Protein AF-A0A961NLG0-F1 (afdb_monomer_lite)

Structure (mmCIF, N/CA/C/O backbone):
data_AF-A0A961NLG0-F1
#
_entry.id   AF-A0A961NLG0-F1
#
loop_
_atom_site.group_PDB
_atom_site.id
_atom_site.type_symbol
_atom_site.label_atom_id
_atom_site.label_alt_id
_atom_site.label_comp_id
_atom_site.label_asym_id
_atom_site.label_entity_id
_atom_site.label_seq_id
_atom_site.pdbx_PDB_ins_code
_atom_site.Cartn_x
_atom_site.Cartn_y
_atom_site.Cartn_z
_atom_site.occupancy
_atom_site.B_iso_or_equiv
_atom_site.auth_seq_id
_atom_site.auth_comp_id
_atom_site.auth_asym_id
_atom_site.auth_atom_id
_atom_site.pdbx_PDB_model_num
ATOM 1 N N . MET A 1 1 ? 15.853 -30.695 13.644 1.00 29.31 1 MET A N 1
ATOM 2 C CA . MET A 1 1 ? 16.641 -29.455 13.828 1.00 29.31 1 MET A CA 1
ATOM 3 C C . MET A 1 1 ? 16.659 -28.539 12.602 1.00 29.31 1 MET A C 1
ATOM 5 O O . MET A 1 1 ? 16.095 -27.464 12.706 1.00 29.31 1 MET A O 1
ATOM 9 N N . ILE A 1 2 ? 17.162 -28.925 11.418 1.00 34.94 2 ILE A N 1
ATOM 10 C CA . ILE A 1 2 ? 17.117 -28.042 10.215 1.00 34.94 2 ILE A CA 1
ATOM 11 C C . ILE A 1 2 ? 15.667 -27.676 9.793 1.00 34.94 2 ILE A C 1
ATOM 13 O O . ILE A 1 2 ? 15.407 -26.589 9.284 1.00 34.94 2 ILE A O 1
ATOM 17 N N . ARG A 1 3 ? 14.692 -28.545 10.101 1.00 47.19 3 ARG A N 1
ATOM 18 C CA . ARG A 1 3 ? 13.253 -28.375 9.800 1.00 47.19 3 ARG A CA 1
ATOM 19 C C . ARG A 1 3 ? 12.495 -27.359 10.676 1.00 47.19 3 ARG A C 1
ATOM 21 O O . ARG A 1 3 ? 11.408 -26.938 10.292 1.00 47.19 3 ARG A O 1
ATOM 28 N N . GLU A 1 4 ? 13.043 -26.950 11.821 1.00 44.66 4 GLU A N 1
ATOM 29 C CA . GLU A 1 4 ? 12.397 -25.974 12.723 1.00 44.66 4 GLU A CA 1
ATOM 30 C C . GLU A 1 4 ? 13.004 -24.572 12.603 1.00 44.66 4 GLU A C 1
ATOM 32 O O . GLU A 1 4 ? 12.275 -23.583 12.683 1.00 44.66 4 GLU A O 1
ATOM 37 N N . TYR A 1 5 ? 14.305 -24.493 12.302 1.00 41.94 5 TYR A N 1
ATOM 38 C CA . TYR A 1 5 ? 15.062 -23.243 12.171 1.00 41.94 5 TYR A CA 1
ATOM 39 C C . TYR A 1 5 ? 15.158 -22.695 10.736 1.00 41.94 5 TYR A C 1
ATOM 41 O O . TYR A 1 5 ? 15.600 -21.567 10.564 1.00 41.94 5 TYR A O 1
ATOM 49 N N . GLY A 1 6 ? 14.724 -23.433 9.704 1.00 44.62 6 GLY A N 1
ATOM 50 C CA . GLY A 1 6 ? 14.691 -22.941 8.311 1.00 44.62 6 GLY A CA 1
ATOM 51 C C . GLY A 1 6 ? 13.512 -22.009 7.981 1.00 44.62 6 GLY A C 1
ATOM 52 O O . GLY A 1 6 ? 13.467 -21.397 6.918 1.00 44.62 6 GLY A O 1
ATOM 53 N N . ARG A 1 7 ? 12.543 -21.884 8.892 1.00 58.56 7 ARG A N 1
ATOM 54 C CA . ARG A 1 7 ? 11.295 -21.128 8.690 1.00 58.56 7 ARG A CA 1
ATOM 55 C C . ARG A 1 7 ? 11.415 -19.596 8.791 1.00 58.56 7 ARG A C 1
ATOM 57 O O . ARG A 1 7 ? 10.645 -18.931 8.110 1.00 58.56 7 ARG A O 1
ATOM 64 N N . PRO A 1 8 ? 12.359 -19.000 9.545 1.00 60.09 8 PRO A N 1
ATOM 65 C CA . PRO A 1 8 ? 12.504 -17.549 9.583 1.00 60.09 8 PRO A CA 1
ATOM 66 C C . PRO A 1 8 ? 13.015 -16.948 8.266 1.00 60.09 8 PRO A C 1
ATOM 68 O O . PRO A 1 8 ? 12.571 -15.878 7.866 1.00 60.09 8 PRO A O 1
ATOM 71 N N . ILE A 1 9 ? 13.913 -17.655 7.568 1.00 68.81 9 ILE A N 1
ATOM 72 C CA . ILE A 1 9 ? 14.444 -17.235 6.258 1.00 68.81 9 ILE A CA 1
ATOM 73 C C . ILE A 1 9 ? 13.329 -17.226 5.212 1.00 68.81 9 ILE A C 1
ATOM 75 O O . ILE A 1 9 ? 13.322 -16.370 4.335 1.00 68.81 9 ILE A O 1
ATOM 79 N N . ALA A 1 10 ? 12.342 -18.117 5.342 1.00 77.69 10 ALA A N 1
ATOM 80 C CA . ALA A 1 10 ? 11.203 -18.136 4.439 1.00 77.69 10 ALA A CA 1
ATOM 81 C C . ALA A 1 10 ? 10.388 -16.828 4.484 1.00 77.69 10 ALA A C 1
ATOM 83 O O . ALA A 1 10 ? 9.810 -16.448 3.470 1.00 77.69 10 ALA A O 1
ATOM 84 N N . TYR A 1 11 ? 10.390 -16.084 5.599 1.00 81.44 11 TYR A N 1
ATOM 85 C CA . TYR A 1 11 ? 9.746 -14.767 5.634 1.00 81.44 11 TYR A CA 1
ATOM 86 C C . TYR A 1 11 ? 10.425 -13.758 4.704 1.00 81.44 11 TYR A C 1
ATOM 88 O O . TYR A 1 11 ? 9.751 -12.858 4.225 1.00 81.44 11 TYR A O 1
ATOM 96 N N . LEU A 1 12 ? 11.709 -13.930 4.363 1.00 88.06 12 LEU A N 1
ATOM 97 C CA . LEU A 1 12 ? 12.393 -13.057 3.402 1.00 88.06 12 LEU A CA 1
ATOM 98 C C . LEU A 1 12 ? 11.814 -13.173 1.985 1.00 88.06 12 LEU A C 1
ATOM 100 O O . LEU A 1 12 ? 11.973 -12.244 1.196 1.00 88.06 12 LEU A O 1
ATOM 104 N N . PHE A 1 13 ? 11.089 -14.254 1.660 1.00 89.19 13 PHE A N 1
ATOM 105 C CA . PHE A 1 13 ? 10.393 -14.363 0.374 1.00 89.19 13 PHE A CA 1
ATOM 106 C C . PHE A 1 13 ? 9.333 -13.276 0.178 1.00 89.19 13 PHE A C 1
ATOM 108 O O . PHE A 1 13 ? 9.014 -12.969 -0.972 1.00 89.19 13 PHE A O 1
ATOM 115 N N . CYS A 1 14 ? 8.842 -12.628 1.245 1.00 90.38 14 CYS A N 1
ATOM 116 C CA . CYS A 1 14 ? 7.953 -11.472 1.102 1.00 90.38 14 CYS A CA 1
ATOM 117 C C . CYS A 1 14 ? 8.615 -10.315 0.335 1.00 90.38 14 CYS A C 1
ATOM 119 O O . CYS A 1 14 ? 7.915 -9.491 -0.251 1.00 90.38 14 CYS A O 1
ATOM 121 N N . TYR A 1 15 ? 9.952 -10.270 0.288 1.00 95.12 15 TYR A N 1
ATOM 122 C CA . TYR A 1 15 ? 10.705 -9.265 -0.457 1.00 95.12 15 TYR A CA 1
ATOM 123 C C . TYR A 1 15 ? 10.967 -9.619 -1.923 1.00 95.12 15 TYR A C 1
ATOM 125 O O . TYR A 1 15 ? 11.530 -8.801 -2.645 1.00 95.12 15 TYR A O 1
ATOM 133 N N . SER A 1 16 ? 10.548 -10.792 -2.401 1.00 95.19 16 SER A N 1
ATOM 134 C CA . SER A 1 16 ? 10.732 -11.177 -3.808 1.00 95.19 16 SER A CA 1
ATOM 135 C C . SER A 1 16 ? 10.050 -10.201 -4.777 1.00 95.19 16 SER A C 1
ATOM 137 O O . SER A 1 16 ? 10.671 -9.752 -5.735 1.00 95.19 16 SER A O 1
ATOM 139 N N . ILE A 1 17 ? 8.806 -9.809 -4.487 1.00 96.62 17 ILE A N 1
ATOM 140 C CA . ILE A 1 17 ? 8.023 -8.849 -5.278 1.00 96.62 17 ILE A CA 1
ATOM 141 C C . ILE A 1 17 ? 8.635 -7.437 -5.284 1.00 96.62 17 ILE A C 1
ATOM 143 O O . ILE A 1 17 ? 8.907 -6.941 -6.378 1.00 96.62 17 ILE A O 1
ATOM 147 N N . PRO A 1 18 ? 8.902 -6.772 -4.137 1.00 97.00 18 PRO A N 1
ATOM 148 C CA . PRO A 1 18 ? 9.528 -5.446 -4.144 1.00 97.00 18 PRO A CA 1
ATOM 149 C C . PRO A 1 18 ? 10.929 -5.464 -4.765 1.00 97.00 18 PRO A C 1
ATOM 151 O O . PRO A 1 18 ? 11.291 -4.513 -5.451 1.00 97.00 18 PRO A O 1
ATOM 154 N N . LEU A 1 19 ? 11.707 -6.537 -4.574 1.00 97.06 19 LEU A N 1
ATOM 155 C CA . LEU A 1 19 ? 13.020 -6.674 -5.204 1.00 97.06 19 LEU A CA 1
ATOM 156 C C . LEU A 1 19 ? 12.895 -6.781 -6.727 1.00 97.06 19 LEU A C 1
ATOM 158 O O . LEU A 1 19 ? 13.600 -6.082 -7.447 1.00 97.06 19 LEU A O 1
ATOM 162 N N . ALA A 1 20 ? 11.978 -7.609 -7.229 1.00 97.38 20 ALA A N 1
ATOM 163 C CA . ALA A 1 20 ? 11.725 -7.726 -8.661 1.00 97.38 20 ALA A CA 1
ATOM 164 C C . ALA A 1 20 ? 11.216 -6.410 -9.266 1.00 97.38 20 ALA A C 1
ATOM 166 O O . ALA A 1 20 ? 11.658 -6.023 -10.345 1.00 97.38 20 ALA A O 1
ATOM 167 N N . ALA A 1 21 ? 10.343 -5.689 -8.556 1.00 97.62 21 ALA A N 1
ATOM 168 C CA . ALA A 1 21 ? 9.881 -4.366 -8.967 1.00 97.62 21 ALA A CA 1
ATOM 169 C C . ALA A 1 21 ? 11.032 -3.345 -9.011 1.00 97.62 21 ALA A C 1
ATOM 171 O O . ALA A 1 21 ? 11.143 -2.589 -9.975 1.00 97.62 21 ALA A O 1
ATOM 172 N N . PHE A 1 22 ? 11.920 -3.356 -8.013 1.00 97.19 22 PHE A N 1
ATOM 173 C CA . PHE A 1 22 ? 13.116 -2.513 -7.989 1.00 97.19 22 PHE A CA 1
ATOM 174 C C . PHE A 1 22 ? 14.058 -2.817 -9.161 1.00 97.19 22 PHE A C 1
ATOM 176 O O . PHE A 1 22 ? 14.503 -1.899 -9.845 1.00 97.19 22 PHE A O 1
ATOM 183 N N . LEU A 1 23 ? 14.334 -4.096 -9.429 1.00 95.50 23 LEU A N 1
ATOM 184 C CA . LEU A 1 23 ? 15.171 -4.505 -10.559 1.00 95.50 23 LEU A CA 1
ATOM 185 C C . LEU A 1 23 ? 14.538 -4.112 -11.898 1.00 95.50 23 LEU A C 1
ATOM 187 O O . LEU A 1 23 ? 15.244 -3.634 -12.779 1.00 95.50 23 LEU A O 1
ATOM 191 N N . GLY A 1 24 ? 13.215 -4.243 -12.032 1.00 95.44 24 GLY A N 1
ATOM 192 C CA . GLY A 1 24 ? 12.480 -3.772 -13.205 1.00 95.44 24 GLY A CA 1
ATOM 193 C C . GLY A 1 24 ? 12.607 -2.262 -13.416 1.00 95.44 24 GLY A C 1
ATOM 194 O O . GLY A 1 24 ? 12.870 -1.825 -14.533 1.00 95.44 24 GLY A O 1
ATOM 195 N N . LEU A 1 25 ? 12.497 -1.469 -12.344 1.00 94.50 25 LEU A N 1
ATOM 196 C CA . LEU A 1 25 ? 12.717 -0.017 -12.373 1.00 94.50 25 LEU A CA 1
ATOM 197 C C . LEU A 1 25 ? 14.150 0.361 -12.758 1.00 94.50 25 LEU A C 1
ATOM 199 O O . LEU A 1 25 ? 14.353 1.329 -13.490 1.00 94.50 25 LEU A O 1
ATOM 203 N N . TRP A 1 26 ? 15.132 -0.374 -12.241 1.00 93.25 26 TRP A N 1
ATOM 204 C CA . TRP A 1 26 ? 16.547 -0.089 -12.460 1.00 93.25 26 TRP A CA 1
ATOM 205 C C . TRP A 1 26 ? 17.017 -0.490 -13.863 1.00 93.25 26 TRP A C 1
ATOM 207 O O . TRP A 1 26 ? 17.761 0.253 -14.496 1.00 93.25 26 TRP A O 1
ATOM 217 N N . GLN A 1 27 ? 16.570 -1.648 -14.355 1.00 93.75 27 GLN A N 1
ATOM 218 C CA . GLN A 1 27 ? 17.043 -2.238 -15.607 1.00 93.75 27 GLN A CA 1
ATOM 219 C C . GLN A 1 27 ? 16.199 -1.852 -16.832 1.00 93.75 27 GLN A C 1
ATOM 221 O O . GLN A 1 27 ? 16.744 -1.780 -17.934 1.00 93.75 27 GLN A O 1
ATOM 226 N N . GLY A 1 28 ? 14.887 -1.647 -16.667 1.00 93.00 28 GLY A N 1
ATOM 227 C CA . GLY A 1 28 ? 13.951 -1.461 -17.780 1.00 93.00 28 GLY A CA 1
ATOM 228 C C . GLY A 1 28 ? 13.772 -2.717 -18.648 1.00 93.00 28 GLY A C 1
ATOM 229 O O . GLY A 1 28 ? 14.060 -3.847 -18.241 1.00 93.00 28 GLY A O 1
ATOM 230 N N . GLY A 1 29 ? 13.272 -2.540 -19.866 1.00 94.00 29 GLY A N 1
ATOM 231 C CA . GLY A 1 29 ? 13.003 -3.613 -20.818 1.00 94.00 29 GLY A CA 1
ATOM 232 C C . GLY A 1 29 ? 11.927 -4.577 -20.323 1.00 94.00 29 GLY A C 1
ATOM 233 O O . GLY A 1 29 ? 10.973 -4.192 -19.659 1.00 94.00 29 GLY A O 1
ATOM 234 N N . ALA A 1 30 ? 12.083 -5.868 -20.616 1.00 95.12 30 ALA A N 1
ATOM 235 C CA . ALA A 1 30 ? 11.147 -6.899 -20.158 1.00 95.12 30 ALA A CA 1
ATOM 236 C C . ALA A 1 30 ? 11.161 -7.113 -18.627 1.00 95.12 30 ALA A C 1
ATOM 238 O O . ALA A 1 30 ? 10.198 -7.648 -18.074 1.00 95.12 30 ALA A O 1
ATOM 239 N N . TRP A 1 31 ? 12.213 -6.671 -17.923 1.00 95.81 31 TRP A N 1
ATOM 240 C CA . TRP A 1 31 ? 12.353 -6.847 -16.470 1.00 95.81 31 TRP A CA 1
ATOM 241 C C . TRP A 1 31 ? 11.285 -6.111 -15.664 1.00 95.81 31 TRP A C 1
ATOM 243 O O . TRP A 1 31 ? 10.979 -6.507 -14.541 1.00 95.81 31 TRP A O 1
ATOM 253 N N . VAL A 1 32 ? 10.651 -5.101 -16.257 1.00 96.81 32 VAL A N 1
ATOM 254 C CA . VAL A 1 32 ? 9.484 -4.403 -15.700 1.00 96.81 32 VAL A CA 1
ATOM 255 C C . VAL A 1 32 ? 8.310 -5.329 -15.376 1.00 96.81 32 VAL A C 1
ATOM 257 O O . VAL A 1 32 ? 7.470 -4.962 -14.562 1.00 96.81 32 VAL A O 1
ATOM 260 N N . TYR A 1 33 ? 8.257 -6.533 -15.956 1.00 98.12 33 TYR A N 1
ATOM 261 C CA . TYR A 1 33 ? 7.234 -7.548 -15.688 1.00 98.12 33 TYR A CA 1
ATOM 262 C C . TYR A 1 33 ? 7.702 -8.669 -14.745 1.00 98.12 33 TYR A C 1
ATOM 264 O O . TYR A 1 33 ? 6.964 -9.628 -14.521 1.00 98.12 33 TYR A O 1
ATOM 272 N N . ALA A 1 34 ? 8.897 -8.577 -14.155 1.00 97.69 34 ALA A N 1
ATOM 273 C CA . ALA A 1 34 ? 9.418 -9.632 -13.285 1.00 97.69 34 ALA A CA 1
ATOM 274 C C . ALA A 1 34 ? 8.502 -9.902 -12.077 1.00 97.69 34 ALA A C 1
ATOM 276 O O . ALA A 1 34 ? 8.216 -11.058 -11.770 1.00 97.69 34 ALA A O 1
ATOM 277 N N . ALA A 1 35 ? 7.984 -8.857 -11.423 1.00 97.50 35 ALA A N 1
ATOM 278 C CA . ALA A 1 35 ? 7.088 -9.015 -10.278 1.00 97.50 35 ALA A CA 1
ATOM 279 C C . ALA A 1 35 ? 5.746 -9.699 -10.631 1.00 97.50 35 ALA A C 1
ATOM 281 O O . ALA A 1 35 ? 5.407 -10.669 -9.950 1.00 97.50 35 ALA A O 1
ATOM 282 N N . PRO A 1 36 ? 4.988 -9.293 -11.675 1.00 97.56 36 PRO A N 1
ATOM 283 C CA . PRO A 1 36 ? 3.773 -10.010 -12.064 1.00 97.56 36 PRO A CA 1
ATOM 284 C C . PRO A 1 36 ? 4.049 -11.435 -12.556 1.00 97.56 36 PRO A C 1
ATOM 286 O O . PRO A 1 36 ? 3.258 -12.326 -12.257 1.00 97.56 36 PRO A O 1
ATOM 289 N N . ILE A 1 37 ? 5.175 -11.693 -13.233 1.00 97.81 37 ILE A N 1
ATOM 290 C CA . ILE A 1 37 ? 5.571 -13.062 -13.609 1.00 97.81 37 ILE A CA 1
ATOM 291 C C . ILE A 1 37 ? 5.804 -13.917 -12.357 1.00 97.81 37 ILE A C 1
ATOM 293 O O . ILE A 1 37 ? 5.302 -15.037 -12.275 1.00 97.81 37 ILE A O 1
ATOM 297 N N . ILE A 1 38 ? 6.505 -13.395 -11.347 1.00 96.06 38 ILE A N 1
ATOM 298 C CA . ILE A 1 38 ? 6.674 -14.101 -10.071 1.00 96.06 38 ILE A CA 1
ATOM 299 C C . ILE A 1 38 ? 5.308 -14.373 -9.427 1.00 96.06 38 ILE A C 1
ATOM 301 O O . ILE A 1 38 ? 5.020 -15.515 -9.072 1.00 96.06 38 ILE A O 1
ATOM 305 N N . ALA A 1 39 ? 4.466 -13.345 -9.309 1.00 95.62 39 ALA A N 1
ATOM 306 C CA . ALA A 1 39 ? 3.199 -13.413 -8.585 1.00 95.62 39 ALA A CA 1
ATOM 307 C C . ALA A 1 39 ? 2.159 -14.335 -9.237 1.00 95.62 39 ALA A C 1
ATOM 309 O O . ALA A 1 39 ? 1.465 -15.058 -8.528 1.00 95.62 39 ALA A O 1
ATOM 310 N N . PHE A 1 40 ? 2.036 -14.303 -10.566 1.00 96.19 40 PHE A N 1
ATOM 311 C CA . PHE A 1 40 ? 0.943 -14.964 -11.285 1.00 96.19 40 PHE A CA 1
ATOM 312 C C . PHE A 1 40 ? 1.373 -16.165 -12.127 1.00 96.19 40 PHE A C 1
ATOM 314 O O . PHE A 1 40 ? 0.509 -16.914 -12.576 1.00 96.19 40 PHE A O 1
ATOM 321 N N . VAL A 1 41 ? 2.675 -16.377 -12.339 1.00 96.25 41 VAL A N 1
ATOM 322 C CA . VAL A 1 41 ? 3.183 -17.530 -13.101 1.00 96.25 41 VAL A CA 1
ATOM 323 C C . VAL A 1 41 ? 4.026 -18.432 -12.213 1.00 96.25 41 VAL A C 1
ATOM 325 O O . VAL A 1 41 ? 3.700 -19.605 -12.058 1.00 96.25 41 VAL A O 1
ATOM 328 N N . LEU A 1 42 ? 5.090 -17.905 -11.599 1.00 95.00 42 LEU A N 1
ATOM 329 C CA . LEU A 1 42 ? 6.033 -18.747 -10.859 1.00 95.00 42 LEU A CA 1
ATOM 330 C C . LEU A 1 42 ? 5.439 -19.279 -9.555 1.00 95.00 42 LEU A C 1
ATOM 332 O O . LEU A 1 42 ? 5.528 -20.479 -9.317 1.00 95.00 42 LEU A O 1
ATOM 336 N N . ILE A 1 43 ? 4.822 -18.426 -8.729 1.00 92.12 43 ILE A N 1
ATOM 337 C CA . ILE A 1 43 ? 4.216 -18.866 -7.463 1.00 92.12 43 ILE A CA 1
ATOM 338 C C . ILE A 1 43 ? 3.086 -19.881 -7.720 1.00 92.12 43 ILE A C 1
ATOM 340 O O . ILE A 1 43 ? 3.202 -20.994 -7.205 1.00 92.12 43 ILE A O 1
ATOM 344 N N . PRO A 1 44 ? 2.064 -19.593 -8.557 1.00 93.38 44 PRO A N 1
ATOM 345 C CA . PRO A 1 44 ? 1.014 -20.570 -8.852 1.00 93.38 44 PRO A CA 1
ATOM 346 C C . PRO A 1 44 ? 1.544 -21.829 -9.541 1.00 93.38 44 PRO A C 1
ATOM 348 O O . PRO A 1 44 ? 1.069 -22.928 -9.269 1.00 93.38 44 PRO A O 1
ATOM 351 N N . GLY A 1 45 ? 2.551 -21.692 -10.410 1.00 94.75 45 GLY A N 1
ATOM 352 C CA . GLY A 1 45 ? 3.203 -22.825 -11.060 1.00 94.75 45 GLY A CA 1
ATOM 353 C C . GLY A 1 45 ? 3.870 -23.754 -10.050 1.00 94.75 45 GLY A C 1
ATOM 354 O O . GLY A 1 45 ? 3.651 -24.958 -10.094 1.00 94.75 45 GLY A O 1
ATOM 355 N N . VAL A 1 46 ? 4.632 -23.211 -9.097 1.00 91.00 46 VAL A N 1
ATOM 356 C CA . VAL A 1 46 ? 5.224 -24.007 -8.012 1.00 91.00 46 VAL A CA 1
ATOM 357 C C . VAL A 1 46 ? 4.135 -24.628 -7.143 1.00 91.00 46 VAL A C 1
ATOM 359 O O . VAL A 1 46 ? 4.227 -25.810 -6.831 1.00 91.00 46 VAL A O 1
ATOM 362 N N . GLU A 1 47 ? 3.102 -23.871 -6.776 1.00 89.62 47 GLU A N 1
ATOM 363 C CA . GLU A 1 47 ? 2.012 -24.347 -5.917 1.00 89.62 47 GLU A CA 1
ATOM 364 C C . GLU A 1 47 ? 1.238 -25.520 -6.536 1.00 89.62 47 GLU A C 1
ATOM 366 O O . GLU A 1 47 ? 0.893 -26.460 -5.825 1.00 89.62 47 GLU A O 1
ATOM 371 N N . LEU A 1 48 ? 1.032 -25.518 -7.856 1.00 91.56 48 LEU A N 1
ATOM 372 C CA . LEU A 1 48 ? 0.317 -26.587 -8.559 1.00 91.56 48 LEU A CA 1
ATOM 373 C C . LEU A 1 48 ? 1.051 -27.938 -8.514 1.00 91.56 48 LEU A C 1
ATOM 375 O O . LEU A 1 48 ? 0.410 -28.988 -8.537 1.00 91.56 48 LEU A O 1
ATOM 379 N N . PHE A 1 49 ? 2.386 -27.918 -8.463 1.00 90.81 49 PHE A N 1
ATOM 380 C CA . PHE A 1 49 ? 3.218 -29.127 -8.498 1.00 90.81 49 PHE A CA 1
ATOM 381 C C . PHE A 1 49 ? 3.868 -29.466 -7.151 1.00 90.81 49 PHE A C 1
ATOM 383 O O . PHE A 1 49 ? 4.356 -30.583 -6.968 1.00 90.81 49 PHE A O 1
ATOM 390 N N . ALA A 1 50 ? 3.900 -28.529 -6.204 1.00 86.50 50 ALA A N 1
ATOM 391 C CA . ALA A 1 50 ? 4.444 -28.762 -4.878 1.00 86.50 50 ALA A CA 1
ATOM 392 C C . ALA A 1 50 ? 3.461 -29.581 -4.023 1.00 86.50 50 ALA A C 1
ATOM 394 O O . ALA A 1 50 ? 2.257 -29.324 -4.033 1.00 86.50 50 ALA A O 1
ATOM 395 N N . PRO A 1 51 ? 3.949 -30.542 -3.220 1.00 82.12 51 PRO A N 1
ATOM 396 C CA . PRO A 1 51 ? 3.095 -31.220 -2.259 1.00 82.12 51 PRO A CA 1
ATOM 397 C C . PRO A 1 51 ? 2.608 -30.212 -1.209 1.00 82.12 51 PRO A C 1
ATOM 399 O O . PRO A 1 51 ? 3.410 -29.592 -0.506 1.00 82.12 51 PRO A O 1
ATOM 402 N N . GLY A 1 52 ? 1.288 -30.051 -1.099 1.00 73.31 52 GLY A N 1
ATOM 403 C CA . GLY A 1 52 ? 0.672 -29.224 -0.065 1.00 73.31 52 GLY A CA 1
ATOM 404 C C . GLY A 1 52 ? 0.964 -29.762 1.339 1.00 73.31 52 GLY A C 1
ATOM 405 O O . GLY A 1 52 ? 1.009 -30.972 1.568 1.00 73.31 52 GLY A O 1
ATOM 406 N N . TRP A 1 53 ? 1.148 -28.862 2.305 1.00 71.19 53 TRP A N 1
ATOM 407 C CA . TRP A 1 53 ? 1.337 -29.239 3.706 1.00 71.19 53 TRP A CA 1
ATOM 408 C C . TRP A 1 53 ? -0.022 -29.385 4.392 1.00 71.19 53 TRP A C 1
ATOM 410 O O . TRP A 1 53 ? -0.774 -28.421 4.485 1.00 71.19 53 TRP A O 1
ATOM 420 N N . THR A 1 54 ? -0.324 -30.570 4.917 1.00 73.94 54 THR A N 1
ATOM 421 C CA . THR A 1 54 ? -1.581 -30.843 5.644 1.00 73.94 54 THR A CA 1
ATOM 422 C C . THR A 1 54 ? -1.438 -30.748 7.165 1.00 73.94 54 THR A C 1
ATOM 424 O O . THR A 1 54 ? -2.422 -30.862 7.892 1.00 73.94 54 THR A O 1
ATOM 427 N N . ILE A 1 55 ? -0.215 -30.543 7.663 1.00 75.69 55 ILE A N 1
ATOM 428 C CA . ILE A 1 55 ? 0.092 -30.504 9.095 1.00 75.69 55 ILE A CA 1
ATOM 429 C C . ILE A 1 55 ? 0.143 -29.049 9.561 1.00 75.69 55 ILE A C 1
ATOM 431 O O . ILE A 1 55 ? 1.050 -28.299 9.187 1.00 75.69 55 ILE A O 1
ATOM 435 N N . ASN A 1 56 ? -0.802 -28.671 10.422 1.00 72.31 56 ASN A N 1
ATOM 436 C CA . ASN A 1 56 ? -0.789 -27.376 11.095 1.00 72.31 56 ASN A CA 1
ATOM 437 C C . ASN A 1 56 ? 0.401 -27.277 12.057 1.00 72.31 56 ASN A C 1
ATOM 439 O O . ASN A 1 56 ? 0.812 -28.263 12.672 1.00 72.31 56 ASN A O 1
ATOM 443 N N . ALA A 1 57 ? 0.969 -26.078 12.185 1.00 69.94 57 ALA A N 1
ATOM 444 C CA . ALA A 1 57 ? 1.985 -25.836 13.198 1.00 69.94 57 ALA A CA 1
ATOM 445 C C . ALA A 1 57 ? 1.375 -25.984 14.600 1.00 69.94 57 ALA A C 1
ATOM 447 O O . ALA A 1 57 ? 0.216 -25.637 14.818 1.00 69.94 57 ALA A O 1
ATOM 448 N N . ASP A 1 58 ? 2.172 -26.474 15.548 1.00 77.88 58 ASP A N 1
ATOM 449 C CA . ASP A 1 58 ? 1.796 -26.445 16.958 1.00 77.88 58 ASP A CA 1
ATOM 450 C C . ASP A 1 58 ? 1.537 -24.979 17.384 1.00 77.88 58 ASP A C 1
ATOM 452 O O . ASP A 1 58 ? 2.416 -24.130 17.161 1.00 77.88 58 ASP A O 1
ATOM 456 N N . PRO A 1 59 ? 0.375 -24.660 17.989 1.00 76.25 59 PRO A N 1
ATOM 457 C CA . PRO A 1 59 ? 0.037 -23.302 18.418 1.00 76.25 59 PRO A CA 1
ATOM 458 C C . PRO A 1 59 ? 1.083 -22.658 19.339 1.00 76.25 59 PRO A C 1
ATOM 460 O O . PRO A 1 59 ? 1.285 -21.442 19.298 1.00 76.25 59 PRO A O 1
ATOM 463 N N . VAL A 1 60 ? 1.783 -23.454 20.153 1.00 75.19 60 VAL A N 1
ATOM 464 C CA . VAL A 1 60 ? 2.853 -22.989 21.045 1.00 75.19 60 VAL A CA 1
ATOM 465 C C . VAL A 1 60 ? 4.053 -22.512 20.230 1.00 75.19 60 VAL A C 1
ATOM 467 O O . VAL A 1 60 ? 4.576 -21.423 20.474 1.00 75.19 60 VAL A O 1
ATOM 470 N N . ILE A 1 61 ? 4.455 -23.286 19.221 1.00 73.25 61 ILE A N 1
ATOM 471 C CA . ILE A 1 61 ? 5.557 -22.932 18.316 1.00 73.25 61 ILE A CA 1
ATOM 472 C C . ILE A 1 61 ? 5.183 -21.699 17.483 1.00 73.25 61 ILE A C 1
ATOM 474 O O . ILE A 1 61 ? 6.016 -20.818 17.262 1.00 73.25 61 ILE A O 1
ATOM 478 N N . GLU A 1 62 ? 3.935 -21.608 17.023 1.00 70.38 62 GLU A N 1
ATOM 479 C CA . GLU A 1 62 ? 3.449 -20.449 16.274 1.00 70.38 62 GLU A CA 1
ATOM 480 C C . GLU A 1 62 ? 3.494 -19.168 17.117 1.00 70.38 62 GLU A C 1
ATOM 482 O O . GLU A 1 62 ? 3.994 -18.138 16.657 1.00 70.38 62 GLU A O 1
ATOM 487 N N . ASN A 1 63 ? 3.052 -19.238 18.373 1.00 71.44 63 ASN A N 1
ATOM 488 C CA . ASN A 1 63 ? 3.089 -18.092 19.273 1.00 71.44 63 ASN A CA 1
ATOM 489 C C . ASN A 1 63 ? 4.530 -17.659 19.596 1.00 71.44 63 ASN A C 1
ATOM 491 O O . ASN A 1 63 ? 4.836 -16.468 19.602 1.00 71.44 63 ASN A O 1
ATOM 495 N N . GLN A 1 64 ? 5.452 -18.608 19.782 1.00 70.94 64 GLN A N 1
ATOM 496 C CA . GLN A 1 64 ? 6.872 -18.298 19.983 1.00 70.94 64 GLN A CA 1
ATOM 497 C C . GLN A 1 64 ? 7.489 -17.572 18.777 1.00 70.94 64 GLN A C 1
ATOM 499 O O . GLN A 1 64 ? 8.280 -16.645 18.961 1.00 70.94 64 GLN A O 1
ATOM 504 N N . ARG A 1 65 ? 7.099 -17.925 17.543 1.00 70.06 65 ARG A N 1
ATOM 505 C CA . ARG A 1 65 ? 7.593 -17.255 16.324 1.00 70.06 65 ARG A CA 1
ATOM 506 C C . ARG A 1 65 ? 7.179 -15.793 16.228 1.00 70.06 65 ARG A C 1
ATOM 508 O O . ARG A 1 65 ? 7.997 -14.976 15.811 1.00 70.06 65 ARG A O 1
ATOM 515 N N . LYS A 1 66 ? 5.961 -15.451 16.663 1.00 65.31 66 LYS A N 1
ATOM 516 C CA . LYS A 1 66 ? 5.465 -14.060 16.688 1.00 65.31 66 LYS A CA 1
ATOM 517 C C . LYS A 1 66 ? 6.312 -13.145 17.577 1.00 65.31 66 LYS A C 1
ATOM 519 O O . LYS A 1 66 ? 6.312 -11.936 17.383 1.00 65.31 66 LYS A O 1
ATOM 524 N N . HIS A 1 67 ? 7.060 -13.714 18.523 1.00 68.88 67 HIS A N 1
ATOM 525 C CA . HIS A 1 67 ? 7.945 -12.985 19.433 1.00 68.88 67 HIS A CA 1
ATOM 526 C C . HIS A 1 67 ? 9.428 -13.028 19.029 1.00 68.88 67 HIS A C 1
ATOM 528 O O . HIS A 1 67 ? 10.288 -12.535 19.763 1.00 68.88 67 HIS A O 1
ATOM 534 N N . MET A 1 68 ? 9.763 -13.604 17.870 1.00 78.88 68 MET A N 1
ATOM 535 C CA . MET A 1 68 ? 11.143 -13.635 17.391 1.00 78.88 68 MET A CA 1
ATOM 536 C C . MET A 1 68 ? 11.574 -12.264 16.864 1.00 78.88 68 MET A C 1
ATOM 538 O O . MET A 1 68 ? 10.937 -11.687 15.987 1.00 78.88 68 MET A O 1
ATOM 542 N N . ARG A 1 69 ? 12.745 -11.790 17.306 1.00 83.81 69 ARG A N 1
ATOM 543 C CA . ARG A 1 69 ? 13.331 -10.516 16.843 1.00 83.81 69 ARG A CA 1
ATOM 544 C C . ARG A 1 69 ? 13.515 -10.443 15.326 1.00 83.81 69 ARG A C 1
ATOM 546 O O . ARG A 1 69 ? 13.402 -9.369 14.754 1.00 83.81 69 ARG A O 1
ATOM 553 N N . LEU A 1 70 ? 13.802 -11.575 14.683 1.00 84.06 70 LEU A N 1
ATOM 554 C CA . LEU A 1 70 ? 13.954 -11.642 13.230 1.00 84.06 70 LEU A CA 1
ATOM 555 C C . LEU A 1 70 ? 12.628 -11.374 12.501 1.00 84.06 70 LEU A C 1
ATOM 557 O O . LEU A 1 70 ? 12.634 -10.701 11.479 1.00 84.06 70 LEU A O 1
ATOM 561 N N . TYR A 1 71 ? 11.500 -11.847 13.038 1.00 85.00 71 TYR A N 1
ATOM 562 C CA . TYR A 1 71 ? 10.181 -11.564 12.470 1.00 85.00 71 TYR A CA 1
ATOM 563 C C . TYR A 1 71 ? 9.866 -10.066 12.547 1.00 85.00 71 TYR A C 1
ATOM 565 O O . TYR A 1 71 ? 9.531 -9.451 11.537 1.00 85.00 71 TYR A O 1
ATOM 573 N N . ASP A 1 72 ? 10.084 -9.459 13.717 1.00 89.94 72 ASP A N 1
ATOM 574 C CA . ASP A 1 72 ? 9.944 -8.011 13.898 1.00 89.94 72 ASP A CA 1
ATOM 575 C C . ASP A 1 72 ? 10.861 -7.225 12.958 1.00 89.94 72 ASP A C 1
ATOM 577 O O . ASP A 1 72 ? 10.424 -6.251 12.354 1.00 89.94 72 ASP A O 1
ATOM 581 N N . LEU A 1 73 ? 12.111 -7.665 12.783 1.00 91.69 73 LEU A N 1
ATOM 582 C CA . LEU A 1 73 ? 13.051 -7.030 11.863 1.00 91.69 73 LEU A CA 1
ATOM 583 C C . LEU A 1 73 ? 12.531 -7.043 10.420 1.00 91.69 73 LEU A C 1
ATOM 585 O O . LEU A 1 73 ? 12.565 -6.007 9.764 1.00 91.69 73 LEU A O 1
ATOM 589 N N . VAL A 1 74 ? 12.015 -8.177 9.937 1.00 91.75 74 VAL A N 1
ATOM 590 C CA . VAL A 1 74 ? 11.446 -8.295 8.581 1.00 91.75 74 VAL A CA 1
ATOM 591 C C . VAL A 1 74 ? 10.222 -7.381 8.419 1.00 91.75 74 VAL A C 1
ATOM 593 O O . VAL A 1 74 ? 10.103 -6.599 7.471 1.00 91.75 74 VAL A O 1
ATOM 596 N N . VAL A 1 75 ? 9.313 -7.400 9.387 1.00 93.19 75 VAL A N 1
ATOM 597 C CA . VAL A 1 75 ? 8.129 -6.532 9.375 1.00 93.19 75 VAL A CA 1
ATOM 598 C C . VAL A 1 75 ? 8.540 -5.052 9.378 1.00 93.19 75 VAL A C 1
ATOM 600 O O . VAL A 1 75 ? 8.021 -4.264 8.589 1.00 93.19 75 VAL A O 1
ATOM 603 N N . TYR A 1 76 ? 9.517 -4.662 10.199 1.00 95.81 76 TYR A N 1
ATOM 604 C CA . TYR A 1 76 ? 9.960 -3.273 10.291 1.00 95.81 76 TYR A CA 1
ATOM 605 C C . TYR A 1 76 ? 10.725 -2.799 9.060 1.00 95.81 76 TYR A C 1
ATOM 607 O O . TYR A 1 76 ? 10.467 -1.690 8.597 1.00 95.81 76 TYR A O 1
ATOM 615 N N . LEU A 1 77 ? 11.613 -3.626 8.497 1.00 96.50 77 LEU A N 1
ATOM 616 C CA . LEU A 1 77 ? 12.356 -3.306 7.273 1.00 96.50 77 LEU A CA 1
ATOM 617 C C . LEU A 1 77 ? 11.441 -3.159 6.053 1.00 96.50 77 LEU A C 1
ATOM 619 O O . LEU A 1 77 ? 11.781 -2.432 5.123 1.00 96.50 77 LEU A O 1
ATOM 623 N N . SER A 1 78 ? 10.255 -3.769 6.072 1.00 96.50 78 SER A N 1
ATOM 624 C CA . SER A 1 78 ? 9.274 -3.609 4.994 1.00 96.50 78 SER A CA 1
ATOM 625 C C . SER A 1 78 ? 8.844 -2.151 4.800 1.00 96.50 78 SER A C 1
ATOM 627 O O . SER A 1 78 ? 8.546 -1.753 3.679 1.00 96.50 78 SER A O 1
ATOM 629 N N . VAL A 1 79 ? 8.851 -1.337 5.865 1.00 97.94 79 VAL A N 1
ATOM 630 C CA . VAL A 1 79 ? 8.481 0.086 5.797 1.00 97.94 79 VAL A CA 1
ATOM 631 C C . VAL A 1 79 ? 9.465 0.893 4.949 1.00 97.94 79 VAL A C 1
ATOM 633 O O . VAL A 1 79 ? 9.031 1.424 3.927 1.00 97.94 79 VAL A O 1
ATOM 636 N N . PRO A 1 80 ? 10.766 1.001 5.297 1.00 98.00 80 PRO A N 1
ATOM 637 C CA . PRO A 1 80 ? 11.708 1.727 4.457 1.00 98.00 80 PRO A CA 1
ATOM 638 C C . PRO A 1 80 ? 11.823 1.105 3.063 1.00 98.00 80 PRO A C 1
ATOM 640 O O . PRO A 1 80 ? 11.853 1.856 2.100 1.00 98.00 80 PRO A O 1
ATOM 643 N N . ILE A 1 81 ? 11.791 -0.228 2.919 1.00 98.06 81 ILE A N 1
ATOM 644 C CA . ILE A 1 81 ? 11.844 -0.883 1.598 1.00 98.06 81 ILE A CA 1
ATOM 645 C C . ILE A 1 81 ? 10.695 -0.409 0.699 1.00 98.06 81 ILE A C 1
ATOM 647 O O . ILE A 1 81 ? 10.936 0.045 -0.419 1.00 98.06 81 ILE A O 1
ATOM 651 N N . GLN A 1 82 ? 9.452 -0.468 1.186 1.00 98.25 82 GLN A N 1
ATOM 652 C CA . GLN A 1 82 ? 8.286 -0.066 0.400 1.00 98.25 82 GLN A CA 1
ATOM 653 C C . GLN A 1 82 ? 8.294 1.436 0.098 1.00 98.25 82 GLN A C 1
ATOM 655 O O . GLN A 1 82 ? 8.021 1.838 -1.032 1.00 98.25 82 GLN A O 1
ATOM 660 N N . MET A 1 83 ? 8.620 2.273 1.088 1.00 97.75 83 MET A N 1
ATOM 661 C CA . MET A 1 83 ? 8.642 3.726 0.901 1.00 97.75 83 MET A CA 1
ATOM 662 C C . MET A 1 83 ? 9.746 4.155 -0.070 1.00 97.75 83 MET A C 1
ATOM 664 O O . MET A 1 83 ? 9.503 5.008 -0.921 1.00 97.75 83 MET A O 1
ATOM 668 N N . THR A 1 84 ? 10.928 3.538 0.004 1.00 97.75 84 THR A N 1
ATOM 669 C CA . THR A 1 84 ? 12.019 3.771 -0.948 1.00 97.75 84 THR A CA 1
ATOM 670 C C . THR A 1 84 ? 11.640 3.307 -2.350 1.00 97.75 84 THR A C 1
ATOM 672 O O . THR A 1 84 ? 11.894 4.044 -3.297 1.00 97.75 84 THR A O 1
ATOM 675 N N . LEU A 1 85 ? 10.995 2.145 -2.504 1.00 98.06 85 LEU A N 1
ATOM 676 C CA . LEU A 1 85 ? 10.546 1.659 -3.812 1.00 98.06 85 LEU A CA 1
ATOM 677 C C . LEU A 1 85 ? 9.565 2.636 -4.475 1.00 98.06 85 LEU A C 1
ATOM 679 O O . LEU A 1 85 ? 9.735 2.980 -5.642 1.00 98.06 85 LEU A O 1
ATOM 683 N N . VAL A 1 86 ? 8.568 3.120 -3.729 1.00 96.81 86 VAL A N 1
ATOM 684 C CA . VAL A 1 86 ? 7.579 4.084 -4.242 1.00 96.81 86 VAL A CA 1
ATOM 685 C C . VAL A 1 86 ? 8.226 5.432 -4.555 1.00 96.81 86 VAL A C 1
ATOM 687 O O . VAL A 1 86 ? 7.961 6.006 -5.609 1.00 96.81 86 VAL A O 1
ATOM 690 N N . ALA A 1 87 ? 9.107 5.929 -3.684 1.00 95.19 87 ALA A N 1
ATOM 691 C CA . ALA A 1 87 ? 9.837 7.169 -3.935 1.00 95.19 87 ALA A CA 1
ATOM 692 C C . ALA A 1 87 ? 10.739 7.059 -5.175 1.00 95.19 87 ALA A C 1
ATOM 694 O O . ALA A 1 87 ? 10.769 7.978 -5.990 1.00 95.19 87 ALA A O 1
ATOM 695 N N . TYR A 1 88 ? 11.430 5.928 -5.348 1.00 95.31 88 TYR A N 1
ATOM 696 C CA . TYR A 1 88 ? 12.268 5.667 -6.516 1.00 95.31 88 TYR A CA 1
ATOM 697 C C . TYR A 1 88 ? 11.440 5.572 -7.799 1.00 95.31 88 TYR A C 1
ATOM 699 O O . TYR A 1 88 ? 11.812 6.169 -8.803 1.00 95.31 88 TYR A O 1
ATOM 707 N N . PHE A 1 89 ? 10.281 4.911 -7.756 1.00 94.75 89 PHE A N 1
ATOM 708 C CA . PHE A 1 89 ? 9.336 4.884 -8.872 1.00 94.75 89 PHE A CA 1
ATOM 709 C C . PHE A 1 89 ? 8.901 6.292 -9.296 1.00 94.75 89 PHE A C 1
ATOM 711 O O . PHE A 1 89 ? 9.019 6.642 -10.467 1.00 94.75 89 PHE A O 1
ATOM 718 N N . ILE A 1 90 ? 8.458 7.123 -8.347 1.00 92.75 90 ILE A N 1
ATOM 719 C CA . ILE A 1 90 ? 8.040 8.507 -8.624 1.00 92.75 90 ILE A CA 1
ATOM 720 C C . ILE A 1 90 ? 9.208 9.327 -9.184 1.00 92.75 90 ILE A C 1
ATOM 722 O O . ILE A 1 90 ? 9.031 10.093 -10.128 1.00 92.75 90 ILE A O 1
ATOM 726 N N . TYR A 1 91 ? 10.407 9.158 -8.622 1.00 91.56 91 TYR A N 1
ATOM 727 C CA . TYR A 1 91 ? 11.611 9.832 -9.100 1.00 91.56 91 TYR A CA 1
ATOM 728 C C . TYR A 1 91 ? 11.943 9.459 -10.551 1.00 91.56 91 TYR A C 1
ATOM 730 O O . TYR A 1 91 ? 12.197 10.350 -11.355 1.00 91.56 91 TYR A O 1
ATOM 738 N N . GLN A 1 92 ? 11.891 8.170 -10.896 1.00 90.25 92 GLN A N 1
ATOM 739 C CA . GLN A 1 92 ? 12.139 7.682 -12.256 1.00 90.25 92 GLN A CA 1
ATOM 740 C C . GLN A 1 92 ? 11.106 8.247 -13.245 1.00 90.25 92 GLN A C 1
ATOM 742 O O . GLN A 1 92 ? 11.470 8.778 -14.288 1.00 90.25 92 GLN A O 1
ATOM 747 N N . LEU A 1 93 ? 9.818 8.275 -12.880 1.00 88.38 93 LEU A N 1
ATOM 748 C CA . LEU A 1 93 ? 8.770 8.862 -13.730 1.00 88.38 93 LEU A CA 1
ATOM 749 C C . LEU A 1 93 ? 8.958 10.357 -14.037 1.00 88.38 93 LEU A C 1
ATOM 751 O O . LEU A 1 93 ? 8.396 10.849 -15.014 1.00 88.38 93 LEU A O 1
ATOM 755 N N . ARG A 1 94 ? 9.732 11.084 -13.226 1.00 86.62 94 ARG A N 1
ATOM 756 C CA . ARG A 1 94 ? 10.068 12.492 -13.475 1.00 86.62 94 ARG A CA 1
ATOM 757 C C . ARG A 1 94 ? 11.146 12.658 -14.555 1.00 86.62 94 ARG A C 1
ATOM 759 O O . ARG A 1 94 ? 11.272 13.741 -15.126 1.00 86.62 94 ARG A O 1
ATOM 766 N N . LEU A 1 95 ? 11.966 11.640 -14.808 1.00 85.12 95 LEU A N 1
ATOM 767 C CA . LEU A 1 95 ? 13.089 11.754 -15.733 1.00 85.12 95 LEU A CA 1
ATOM 768 C C . LEU A 1 95 ? 12.599 11.736 -17.194 1.00 85.12 95 LEU A C 1
ATOM 770 O O . LEU A 1 95 ? 11.783 10.886 -17.560 1.00 85.12 95 LEU A O 1
ATOM 774 N N . PRO A 1 96 ? 13.082 12.649 -18.060 1.00 75.44 96 PRO A N 1
ATOM 775 C CA . PRO A 1 96 ? 12.649 12.700 -19.453 1.00 75.44 96 PRO A CA 1
ATOM 776 C C . PRO A 1 96 ? 12.932 11.394 -20.211 1.00 75.44 96 PRO A C 1
ATOM 778 O O . PRO A 1 96 ? 14.030 10.851 -20.122 1.00 75.44 96 PRO A O 1
ATOM 781 N N . ALA A 1 97 ? 11.958 10.948 -21.014 1.00 68.00 97 ALA A N 1
ATOM 782 C CA . ALA A 1 97 ? 12.090 9.878 -22.014 1.00 68.00 97 ALA A CA 1
ATOM 783 C C . ALA A 1 97 ? 12.613 8.513 -21.503 1.00 68.00 97 ALA A C 1
ATOM 785 O O . ALA A 1 97 ? 13.243 7.778 -22.260 1.00 68.00 97 ALA A O 1
ATOM 786 N N . GLN A 1 98 ? 12.345 8.149 -20.243 1.00 75.44 98 GLN A N 1
ATOM 787 C CA . GLN A 1 98 ? 12.925 6.939 -19.649 1.00 75.44 98 GLN A CA 1
ATOM 788 C C . GLN A 1 98 ? 12.238 5.623 -20.049 1.00 75.44 98 GLN A C 1
ATOM 790 O O . GLN A 1 98 ? 12.918 4.604 -20.138 1.00 75.44 98 GLN A O 1
ATOM 795 N N . TYR A 1 99 ? 10.921 5.624 -20.278 1.00 88.44 99 TYR A N 1
ATOM 796 C CA . TYR A 1 99 ? 10.156 4.385 -20.447 1.00 88.44 99 TYR A CA 1
ATOM 797 C C . TYR A 1 99 ? 9.238 4.413 -21.664 1.00 88.44 99 TYR A C 1
ATOM 799 O O . TYR A 1 99 ? 8.464 5.352 -21.865 1.00 88.44 99 TYR A O 1
ATOM 807 N N . ALA A 1 100 ? 9.265 3.330 -22.436 1.00 93.19 100 ALA A N 1
ATOM 808 C CA . ALA A 1 100 ? 8.235 3.035 -23.418 1.00 93.19 100 ALA A CA 1
ATOM 809 C C . ALA A 1 100 ? 6.894 2.731 -22.726 1.00 93.19 100 ALA A C 1
ATOM 811 O O . ALA A 1 100 ? 6.837 2.346 -21.557 1.00 93.19 100 ALA A O 1
ATOM 812 N N . THR A 1 101 ? 5.782 2.835 -23.458 1.00 93.69 101 THR A N 1
ATOM 813 C CA . THR A 1 101 ? 4.440 2.596 -22.898 1.00 93.69 101 THR A CA 1
ATOM 814 C C . THR A 1 101 ? 4.299 1.212 -22.256 1.00 93.69 101 THR A C 1
ATOM 816 O O . THR A 1 101 ? 3.690 1.095 -21.196 1.00 93.69 101 THR A O 1
ATOM 819 N N . TYR A 1 102 ? 4.884 0.166 -22.851 1.00 95.81 102 TYR A N 1
ATOM 820 C CA . TYR A 1 102 ? 4.847 -1.177 -22.262 1.00 95.81 102 TYR A CA 1
ATOM 821 C C . TYR A 1 102 ? 5.632 -1.239 -20.940 1.00 95.81 102 TYR A C 1
ATOM 823 O O . TYR A 1 102 ? 5.188 -1.869 -19.983 1.00 95.81 102 TYR A O 1
ATOM 831 N N . GLU A 1 103 ? 6.753 -0.524 -20.843 1.00 95.75 103 GLU A N 1
ATOM 832 C CA . GLU A 1 103 ? 7.558 -0.456 -19.621 1.00 95.75 103 GLU A CA 1
ATOM 833 C C . GLU A 1 103 ? 6.815 0.267 -18.507 1.00 95.75 103 GLU A C 1
ATOM 835 O O . GLU A 1 103 ? 6.804 -0.212 -17.376 1.00 95.75 103 GLU A O 1
ATOM 840 N N . LEU A 1 104 ? 6.112 1.355 -18.837 1.00 94.88 104 LEU A N 1
ATOM 841 C CA . LEU A 1 104 ? 5.235 2.048 -17.895 1.00 94.88 104 LEU A CA 1
ATOM 842 C C . LEU A 1 104 ? 4.144 1.121 -17.360 1.00 94.88 104 LEU A C 1
ATOM 844 O O . LEU A 1 104 ? 3.948 1.052 -16.149 1.00 94.88 104 LEU A O 1
ATOM 848 N N . VAL A 1 105 ? 3.465 0.371 -18.234 1.00 96.69 105 VAL A N 1
ATOM 849 C CA . VAL A 1 105 ? 2.446 -0.605 -17.815 1.00 96.69 105 VAL A CA 1
ATOM 850 C C . VAL A 1 105 ? 3.050 -1.647 -16.874 1.00 96.69 105 VAL A C 1
ATOM 852 O O . VAL A 1 105 ? 2.483 -1.917 -15.815 1.00 96.69 105 VAL A O 1
ATOM 855 N N . GLY A 1 106 ? 4.205 -2.214 -17.231 1.00 97.38 106 GLY A N 1
ATOM 856 C CA . GLY A 1 106 ? 4.871 -3.218 -16.406 1.00 97.38 106 GLY A CA 1
ATOM 857 C C . GLY A 1 106 ? 5.323 -2.679 -15.052 1.00 97.38 106 GLY A C 1
ATOM 858 O O . GLY A 1 106 ? 5.057 -3.308 -14.031 1.00 97.38 106 GLY A O 1
ATOM 859 N N . ILE A 1 107 ? 5.927 -1.490 -15.007 1.00 95.69 107 ILE A N 1
ATOM 860 C CA . ILE A 1 107 ? 6.380 -0.871 -13.755 1.00 95.69 107 ILE A CA 1
ATOM 861 C C . ILE A 1 107 ? 5.194 -0.493 -12.866 1.00 95.69 107 ILE A C 1
ATOM 863 O O . ILE A 1 107 ? 5.228 -0.793 -11.673 1.00 95.69 107 ILE A O 1
ATOM 867 N N . ILE A 1 108 ? 4.137 0.114 -13.421 1.00 96.31 108 ILE A N 1
ATOM 868 C CA . ILE A 1 108 ? 2.914 0.437 -12.667 1.00 96.31 108 ILE A CA 1
ATOM 869 C C . ILE A 1 108 ? 2.342 -0.838 -12.044 1.00 96.31 108 ILE A C 1
ATOM 871 O O . ILE A 1 108 ? 1.988 -0.848 -10.864 1.00 96.31 108 ILE A O 1
ATOM 875 N N . TRP A 1 109 ? 2.302 -1.932 -12.808 1.00 97.69 109 TRP A N 1
ATOM 876 C CA . TRP A 1 109 ? 1.823 -3.213 -12.308 1.00 97.69 109 TRP A CA 1
ATOM 877 C C . TRP A 1 109 ? 2.744 -3.787 -11.223 1.00 97.69 109 TRP A C 1
ATOM 879 O O . TRP 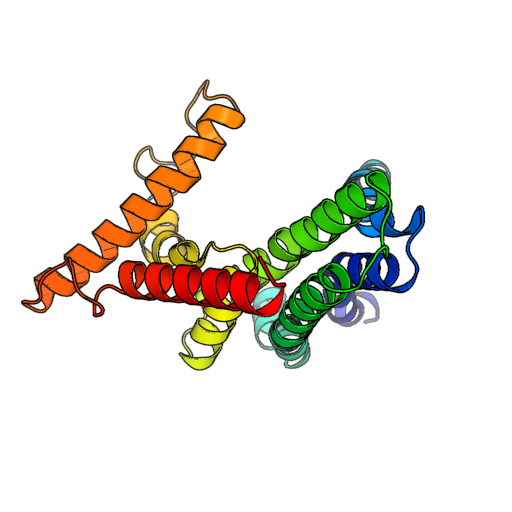A 1 109 ? 2.268 -4.167 -10.155 1.00 97.69 109 TRP A O 1
ATOM 889 N N . SER A 1 110 ? 4.057 -3.799 -11.444 1.00 98.12 110 SER A N 1
ATOM 890 C CA . SER A 1 110 ? 5.049 -4.332 -10.505 1.00 98.12 110 SER A CA 1
ATOM 891 C C . SER A 1 110 ? 5.083 -3.576 -9.175 1.00 98.12 110 SER A C 1
ATOM 893 O O . SER A 1 110 ? 5.025 -4.191 -8.108 1.00 98.12 110 SER A O 1
ATOM 895 N N . VAL A 1 111 ? 5.132 -2.242 -9.214 1.00 98.00 111 VAL A N 1
ATOM 896 C CA . VAL A 1 111 ? 5.116 -1.404 -8.006 1.00 98.00 111 VAL A CA 1
ATOM 897 C C . VAL A 1 111 ? 3.754 -1.494 -7.316 1.00 98.00 111 VAL A C 1
ATOM 899 O O . VAL A 1 111 ? 3.700 -1.662 -6.097 1.00 98.00 111 VAL A O 1
ATOM 902 N N . GLY A 1 112 ? 2.657 -1.475 -8.082 1.00 97.69 112 GLY A N 1
ATOM 903 C CA . GLY A 1 112 ? 1.301 -1.648 -7.560 1.00 97.69 112 GLY A CA 1
ATOM 904 C C . GLY A 1 112 ? 1.103 -2.985 -6.839 1.00 97.69 112 GLY A C 1
ATOM 905 O O . GLY A 1 112 ? 0.524 -3.016 -5.751 1.00 97.69 112 GLY A O 1
ATOM 906 N N . LEU A 1 113 ? 1.651 -4.079 -7.384 1.00 97.81 113 LEU A N 1
ATOM 907 C CA . LEU A 1 113 ? 1.667 -5.383 -6.718 1.00 97.81 113 LEU A CA 1
ATOM 908 C C . LEU A 1 113 ? 2.403 -5.316 -5.382 1.00 97.81 113 LEU A C 1
ATOM 910 O O . LEU A 1 113 ? 1.870 -5.818 -4.399 1.00 97.81 113 LEU A O 1
ATOM 914 N N . SER A 1 114 ? 3.556 -4.644 -5.311 1.00 98.12 114 SER A N 1
ATOM 915 C CA . SER A 1 114 ? 4.285 -4.458 -4.047 1.00 98.12 114 SER A CA 1
ATOM 916 C C . SER A 1 114 ? 3.473 -3.675 -3.007 1.00 98.12 114 SER A C 1
ATOM 918 O O . SER A 1 114 ? 3.432 -4.059 -1.833 1.00 98.12 114 SER A O 1
ATOM 920 N N . CYS A 1 115 ? 2.770 -2.613 -3.422 1.00 98.00 115 CYS A N 1
ATOM 921 C CA . CYS A 1 115 ? 1.886 -1.847 -2.534 1.00 98.00 115 CYS A CA 1
ATOM 922 C C . CYS A 1 115 ? 0.775 -2.721 -1.922 1.00 98.00 115 CYS A C 1
ATOM 924 O O . CYS A 1 115 ? 0.404 -2.525 -0.765 1.00 98.00 115 CYS A O 1
ATOM 926 N N . GLY A 1 116 ? 0.259 -3.702 -2.668 1.00 94.75 116 GLY A N 1
ATOM 927 C CA . GLY A 1 116 ? -0.699 -4.682 -2.157 1.00 94.75 116 GLY A CA 1
ATOM 928 C C . GLY A 1 116 ? -0.041 -5.774 -1.308 1.00 94.75 116 GLY A C 1
ATOM 929 O O . GLY A 1 116 ? -0.368 -5.936 -0.133 1.00 94.75 116 GLY A O 1
ATOM 930 N N . SER A 1 117 ? 0.900 -6.520 -1.891 1.00 92.62 117 SER A N 1
ATOM 931 C CA . SER A 1 117 ? 1.458 -7.747 -1.315 1.00 92.62 117 SER A CA 1
ATOM 932 C C . SER A 1 117 ? 2.344 -7.507 -0.098 1.00 92.62 117 SER A C 1
ATOM 934 O O . SER A 1 117 ? 2.335 -8.325 0.819 1.00 92.62 117 SER A O 1
ATOM 936 N N . LEU A 1 118 ? 3.120 -6.420 -0.084 1.00 94.88 118 LEU A N 1
ATOM 937 C CA . LEU A 1 118 ? 3.941 -6.030 1.060 1.00 94.88 118 LEU A CA 1
ATOM 938 C C . LEU A 1 118 ? 3.246 -4.926 1.858 1.00 94.88 118 LEU A C 1
ATOM 940 O O . LEU A 1 118 ? 3.075 -5.063 3.067 1.00 94.88 118 LEU A O 1
ATOM 944 N N . GLY A 1 119 ? 2.803 -3.859 1.183 1.00 97.00 119 GLY A N 1
ATOM 945 C CA . GLY A 1 119 ? 2.217 -2.686 1.834 1.00 97.00 119 GLY A CA 1
ATOM 946 C C . GLY A 1 119 ? 1.002 -3.024 2.700 1.00 97.00 119 GLY A C 1
ATOM 947 O O . GLY A 1 119 ? 1.026 -2.784 3.906 1.00 97.00 119 GLY A O 1
ATOM 948 N N . ILE A 1 120 ? -0.041 -3.630 2.128 1.00 97.25 120 ILE A N 1
ATOM 949 C CA . ILE A 1 120 ? -1.272 -3.939 2.877 1.00 97.25 120 ILE A CA 1
ATOM 950 C C . ILE A 1 120 ? -1.059 -5.102 3.856 1.00 97.25 120 ILE A C 1
ATOM 952 O O . ILE A 1 120 ? -1.476 -5.002 5.008 1.00 97.25 120 ILE A O 1
ATOM 956 N N . ASN A 1 121 ? -0.377 -6.177 3.451 1.00 95.50 121 ASN A N 1
ATOM 957 C CA . ASN A 1 121 ? -0.200 -7.356 4.312 1.00 95.50 121 ASN A CA 1
ATOM 958 C C . ASN A 1 121 ? 0.647 -7.067 5.557 1.00 95.50 121 ASN A C 1
ATOM 960 O O . ASN A 1 121 ? 0.292 -7.479 6.661 1.00 95.50 121 ASN A O 1
ATOM 964 N N . VAL A 1 122 ? 1.754 -6.335 5.409 1.00 96.19 122 VAL A N 1
ATOM 965 C CA . VAL A 1 122 ? 2.589 -5.976 6.563 1.00 96.19 122 VAL A CA 1
ATOM 966 C C . VAL A 1 122 ? 1.904 -4.894 7.403 1.00 96.19 122 VAL A C 1
ATOM 968 O O . VAL A 1 122 ? 1.986 -4.925 8.633 1.00 96.19 122 VAL A O 1
ATOM 971 N N . ALA A 1 123 ? 1.153 -3.979 6.779 1.00 97.88 123 ALA A N 1
ATOM 972 C CA . ALA A 1 123 ? 0.326 -3.033 7.521 1.00 97.88 123 ALA A CA 1
ATOM 973 C C . ALA A 1 123 ? -0.789 -3.709 8.324 1.00 97.88 123 ALA A C 1
ATOM 975 O O . ALA A 1 123 ? -1.102 -3.240 9.414 1.00 97.88 123 ALA A O 1
ATOM 976 N N . HIS A 1 124 ? -1.379 -4.792 7.816 1.00 97.38 124 HIS A N 1
ATOM 977 C CA . HIS A 1 124 ? -2.362 -5.591 8.542 1.00 97.38 124 HIS A CA 1
ATOM 978 C C . HIS A 1 124 ? -1.765 -6.126 9.849 1.00 97.38 124 HIS A C 1
ATOM 980 O O . HIS A 1 124 ? -2.333 -5.909 10.919 1.00 97.38 124 HIS A O 1
ATOM 986 N N . GLU A 1 125 ? -0.586 -6.744 9.773 1.00 94.81 125 GLU A N 1
ATOM 987 C CA . GLU A 1 125 ? 0.120 -7.265 10.943 1.00 94.81 125 GLU A CA 1
ATOM 988 C C . GLU A 1 125 ? 0.469 -6.151 11.943 1.00 94.81 125 GLU A C 1
ATOM 990 O O . GLU A 1 125 ? 0.126 -6.233 13.122 1.00 94.81 125 GLU A O 1
ATOM 995 N N . LEU A 1 126 ? 1.116 -5.076 11.479 1.00 96.19 126 LEU A N 1
ATOM 996 C CA . LEU A 1 126 ? 1.508 -3.939 12.321 1.00 96.19 126 LEU A CA 1
ATOM 997 C C . LEU A 1 126 ? 0.303 -3.195 12.910 1.00 96.19 126 LEU A C 1
ATOM 999 O O . LEU A 1 126 ? 0.367 -2.697 14.035 1.00 96.19 126 LEU A O 1
ATOM 1003 N N . GLY A 1 127 ? -0.799 -3.129 12.165 1.00 96.62 127 GLY A N 1
ATOM 1004 C CA . GLY A 1 127 ? -2.033 -2.464 12.562 1.00 96.62 127 GLY A CA 1
ATOM 1005 C C . GLY A 1 127 ? -2.711 -3.133 13.754 1.00 96.62 127 GLY A C 1
ATOM 1006 O O . GLY A 1 127 ? -3.316 -2.432 14.565 1.00 96.62 127 GLY A O 1
ATOM 1007 N N . HIS A 1 128 ? -2.571 -4.454 13.904 1.00 95.88 128 HIS A N 1
ATOM 1008 C CA . HIS A 1 128 ? -3.066 -5.204 15.069 1.00 95.88 128 HIS A CA 1
ATOM 1009 C C . HIS A 1 128 ? -2.216 -5.032 16.321 1.00 95.88 128 HIS A C 1
ATOM 1011 O O . HIS A 1 128 ? -2.663 -5.337 17.432 1.00 95.88 128 HIS A O 1
ATOM 1017 N N . ARG A 1 129 ? -0.984 -4.541 16.178 1.00 93.88 129 ARG A N 1
ATOM 1018 C CA . ARG A 1 129 ? -0.091 -4.383 17.321 1.00 93.88 129 ARG A CA 1
ATOM 1019 C C . ARG A 1 129 ? -0.509 -3.207 18.199 1.00 93.88 129 ARG A C 1
ATOM 1021 O O . ARG A 1 129 ? -1.130 -2.232 17.768 1.00 93.88 129 ARG A O 1
ATOM 1028 N N . LYS A 1 130 ? -0.156 -3.301 19.485 1.00 92.38 130 LYS A N 1
ATOM 1029 C CA . LYS A 1 130 ? -0.555 -2.323 20.509 1.00 92.38 130 LYS A CA 1
ATOM 1030 C C . LYS A 1 130 ? 0.285 -1.044 20.478 1.00 92.38 130 LYS A C 1
ATOM 1032 O O . LYS A 1 130 ? -0.217 0.004 20.890 1.00 92.38 130 LYS A 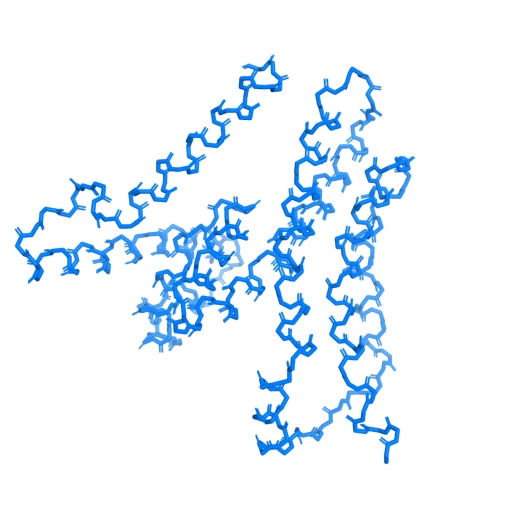O 1
ATOM 1037 N N . LYS A 1 131 ? 1.557 -1.101 20.054 1.00 95.81 131 LYS A N 1
ATOM 1038 C CA . LYS A 1 131 ? 2.438 0.075 20.116 1.00 95.81 131 LYS A CA 1
ATOM 1039 C C . LYS A 1 131 ? 2.027 1.086 19.053 1.00 95.81 131 LYS A C 1
ATOM 1041 O O . LYS A 1 131 ? 1.818 0.755 17.889 1.00 95.81 131 LYS A O 1
ATOM 1046 N N . LYS A 1 132 ? 1.971 2.360 19.442 1.00 95.44 132 LYS A N 1
ATOM 1047 C CA . LYS A 1 132 ? 1.587 3.442 18.526 1.00 95.44 132 LYS A CA 1
ATOM 1048 C C . LYS A 1 132 ? 2.579 3.642 17.384 1.00 95.44 132 LYS A C 1
ATOM 1050 O O . LYS A 1 132 ? 2.145 3.968 16.287 1.00 95.44 132 LYS A O 1
ATOM 1055 N N . SER A 1 133 ? 3.870 3.410 17.616 1.00 96.88 133 SER A N 1
ATOM 1056 C CA . SER A 1 133 ? 4.889 3.447 16.560 1.00 96.88 133 SER A CA 1
ATOM 1057 C C . SER A 1 133 ? 4.604 2.424 15.457 1.00 96.88 133 SER A C 1
ATOM 1059 O O . SER A 1 133 ? 4.640 2.772 14.284 1.00 96.88 133 SER A O 1
ATOM 1061 N N . GLU A 1 134 ? 4.229 1.197 15.822 1.00 96.94 134 GLU A N 1
ATOM 1062 C CA . GLU A 1 134 ? 3.877 0.129 14.876 1.00 96.94 134 GLU A CA 1
ATOM 1063 C C . GLU A 1 134 ? 2.601 0.474 14.093 1.00 96.94 134 GLU A C 1
ATOM 1065 O O . GLU A 1 134 ? 2.553 0.322 12.876 1.00 96.94 134 GLU A O 1
ATOM 1070 N N . GLN A 1 135 ? 1.594 1.054 14.753 1.00 97.00 135 GLN A N 1
ATOM 1071 C CA . GLN A 1 135 ? 0.389 1.540 14.067 1.00 97.00 135 GLN A CA 1
ATOM 1072 C C . GLN A 1 135 ? 0.695 2.687 13.088 1.00 97.00 135 GLN A C 1
ATOM 1074 O O . GLN A 1 135 ? 0.071 2.778 12.032 1.00 97.00 135 GLN A O 1
ATOM 1079 N N . TRP A 1 136 ? 1.658 3.560 13.399 1.00 97.19 136 TRP A N 1
ATOM 1080 C CA . TRP A 1 136 ? 2.129 4.584 12.459 1.00 97.19 136 TRP A CA 1
ATOM 1081 C C . TRP A 1 136 ? 2.890 3.985 11.275 1.00 97.19 136 TRP A C 1
ATOM 1083 O O . TRP A 1 136 ? 2.698 4.435 10.149 1.00 97.19 136 TRP A O 1
ATOM 1093 N N . MET A 1 137 ? 3.682 2.938 11.501 1.00 98.25 137 MET A N 1
ATOM 1094 C CA . MET A 1 137 ? 4.331 2.173 10.434 1.00 98.25 137 MET A CA 1
ATOM 1095 C C . MET A 1 137 ? 3.303 1.509 9.506 1.00 98.25 137 MET A C 1
ATOM 1097 O O . MET A 1 137 ? 3.436 1.600 8.287 1.00 98.25 137 MET A O 1
ATOM 1101 N N . ALA A 1 138 ? 2.229 0.934 10.058 1.00 98.19 138 ALA A N 1
ATOM 1102 C CA . ALA A 1 138 ? 1.108 0.420 9.270 1.00 98.19 138 ALA A CA 1
ATOM 1103 C C . ALA A 1 138 ? 0.453 1.519 8.420 1.00 98.19 138 ALA A C 1
ATOM 1105 O O . ALA A 1 138 ? 0.222 1.334 7.229 1.00 98.19 138 ALA A O 1
ATOM 1106 N N . LYS A 1 139 ? 0.198 2.694 9.009 1.00 98.12 139 LYS A N 1
ATOM 1107 C CA . LYS A 1 139 ? -0.346 3.856 8.290 1.00 98.12 139 LYS A CA 1
ATOM 1108 C C . LYS A 1 139 ? 0.578 4.315 7.153 1.00 98.12 139 LYS A C 1
ATOM 1110 O O . LYS A 1 139 ? 0.078 4.611 6.073 1.00 98.12 139 LYS A O 1
ATOM 1115 N N . ALA A 1 140 ? 1.895 4.336 7.369 1.00 98.12 140 ALA A N 1
ATOM 1116 C CA . ALA A 1 140 ? 2.874 4.674 6.334 1.00 98.12 140 ALA A CA 1
ATOM 1117 C C . ALA A 1 140 ? 2.854 3.666 5.172 1.00 98.12 140 ALA A C 1
ATOM 1119 O O . ALA A 1 140 ? 2.829 4.062 4.012 1.00 98.12 140 ALA A O 1
ATOM 1120 N N . LEU A 1 141 ? 2.774 2.368 5.469 1.00 98.50 141 LEU A N 1
ATOM 1121 C CA . LEU A 1 141 ? 2.634 1.333 4.445 1.00 98.50 141 LEU A CA 1
ATOM 1122 C C . LEU A 1 141 ? 1.309 1.447 3.675 1.00 98.50 141 LEU A C 1
ATOM 1124 O O . LEU A 1 141 ? 1.317 1.395 2.450 1.00 98.50 141 LEU A O 1
ATOM 1128 N N . LEU A 1 142 ? 0.177 1.674 4.349 1.00 98.50 142 LEU A N 1
ATOM 1129 C CA . LEU A 1 142 ? -1.127 1.857 3.687 1.00 98.50 142 LEU A CA 1
ATOM 1130 C C . LEU A 1 142 ? -1.205 3.140 2.853 1.00 98.50 142 LEU A C 1
ATOM 1132 O O . LEU A 1 142 ? -2.009 3.228 1.927 1.00 98.50 142 LEU A O 1
ATOM 1136 N N . LEU A 1 143 ? -0.390 4.148 3.169 1.00 98.19 143 LEU A N 1
ATOM 1137 C CA . LEU A 1 143 ? -0.281 5.352 2.352 1.00 98.19 143 LEU A CA 1
ATOM 1138 C C . LEU A 1 143 ? 0.272 5.027 0.956 1.00 98.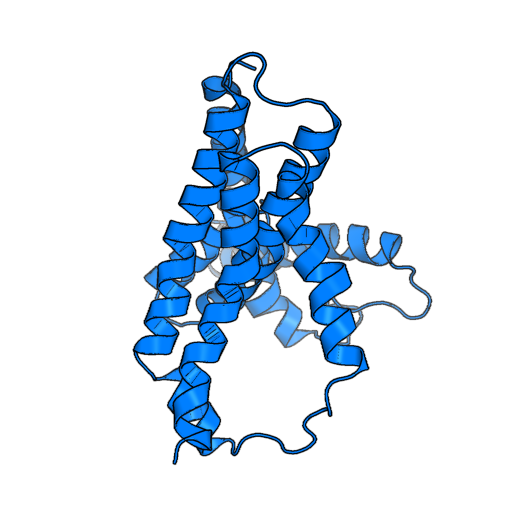19 143 LEU A C 1
ATOM 1140 O O . LEU A 1 143 ? -0.179 5.638 -0.008 1.00 98.19 143 LEU A O 1
ATOM 1144 N N . SER A 1 144 ? 1.145 4.017 0.823 1.00 97.25 144 SER A N 1
ATOM 1145 C CA . SER A 1 144 ? 1.683 3.580 -0.480 1.00 97.25 144 SER A CA 1
ATOM 1146 C C . SER A 1 144 ? 0.618 3.077 -1.465 1.00 97.25 144 SER A C 1
ATOM 1148 O O . SER A 1 144 ? 0.838 3.106 -2.673 1.00 97.25 144 SER A O 1
ATOM 1150 N N . SER A 1 145 ? -0.543 2.647 -0.963 1.00 96.38 145 SER A N 1
ATOM 1151 C CA . SER A 1 145 ? -1.703 2.202 -1.746 1.00 96.38 145 SER A CA 1
ATOM 1152 C C . SER A 1 145 ? -2.918 3.123 -1.596 1.00 96.38 145 SER A C 1
ATOM 1154 O O . SER A 1 145 ? -4.008 2.779 -2.047 1.00 96.38 145 SER A O 1
ATOM 1156 N N . LEU A 1 146 ? -2.757 4.281 -0.942 1.00 97.38 146 LEU A N 1
ATOM 1157 C CA . LEU A 1 146 ? -3.843 5.207 -0.602 1.00 97.38 146 LEU A CA 1
ATOM 1158 C C . LEU A 1 146 ? -5.020 4.528 0.129 1.00 97.38 146 LEU A C 1
ATOM 1160 O O . LEU A 1 146 ? -6.162 4.983 0.066 1.00 97.38 146 LEU A O 1
ATOM 1164 N N . TYR A 1 147 ? -4.747 3.486 0.916 1.00 97.62 147 TYR A N 1
ATOM 1165 C CA . TYR A 1 147 ? -5.767 2.649 1.555 1.00 97.62 147 TYR A CA 1
ATOM 1166 C C . TYR A 1 147 ? -5.749 2.744 3.091 1.00 97.62 147 TYR A C 1
ATOM 1168 O O . TYR A 1 147 ? -5.995 1.781 3.809 1.00 97.62 147 TYR A O 1
ATOM 1176 N N . MET A 1 148 ? -5.449 3.929 3.634 1.00 98.31 148 MET A N 1
ATOM 1177 C CA . MET A 1 148 ? -5.205 4.125 5.073 1.00 98.31 148 MET A CA 1
ATOM 1178 C C . MET A 1 148 ? -6.411 3.831 5.974 1.00 98.31 148 MET A C 1
ATOM 1180 O O . MET A 1 148 ? -6.220 3.383 7.102 1.00 98.31 148 MET A O 1
ATOM 1184 N N . HIS A 1 149 ? -7.641 4.035 5.491 1.00 97.94 149 HIS A N 1
ATOM 1185 C CA . HIS A 1 149 ? -8.862 3.761 6.261 1.00 97.94 149 HIS A CA 1
ATOM 1186 C C . HIS A 1 149 ? -9.000 2.281 6.664 1.00 97.94 149 HIS A C 1
ATOM 1188 O O . HIS A 1 149 ? -9.687 1.980 7.643 1.00 97.94 149 HIS A O 1
ATOM 1194 N N . PHE A 1 150 ? -8.301 1.378 5.966 1.00 98.06 150 PHE A N 1
ATOM 1195 C CA . PHE A 1 150 ? -8.238 -0.049 6.270 1.00 98.06 150 PHE A CA 1
ATOM 1196 C C . PHE A 1 150 ? -7.866 -0.335 7.724 1.00 98.06 150 PHE A C 1
ATOM 1198 O O . PHE A 1 150 ? -8.483 -1.192 8.335 1.00 98.06 150 PHE A O 1
ATOM 1205 N N . ILE A 1 151 ? -6.924 0.403 8.324 1.00 97.75 151 ILE A N 1
ATOM 1206 C CA . ILE A 1 151 ? -6.503 0.134 9.711 1.00 97.75 151 ILE A CA 1
ATOM 1207 C C . ILE A 1 151 ? -7.647 0.305 10.724 1.00 97.75 151 ILE A C 1
ATOM 1209 O O . ILE A 1 151 ? -7.662 -0.347 11.764 1.00 97.75 151 ILE A O 1
ATOM 1213 N N . ILE A 1 152 ? -8.606 1.188 10.433 1.00 98.06 152 ILE A N 1
ATOM 1214 C CA . ILE A 1 152 ? -9.763 1.448 11.297 1.00 98.06 152 ILE A CA 1
ATOM 1215 C C . ILE A 1 152 ? -10.858 0.436 10.993 1.00 98.06 152 ILE A C 1
ATOM 1217 O O . ILE A 1 152 ? -11.370 -0.197 11.916 1.00 98.06 152 ILE A O 1
ATOM 1221 N N . GLU A 1 153 ? -11.203 0.294 9.710 1.00 98.38 153 GLU A N 1
ATOM 1222 C CA . GLU A 1 153 ? -12.231 -0.646 9.269 1.00 98.38 153 GLU A CA 1
ATOM 1223 C C . GLU A 1 153 ? -11.868 -2.057 9.722 1.00 98.38 153 GLU A C 1
ATOM 1225 O O . GLU A 1 153 ? -12.629 -2.670 10.459 1.00 98.38 153 GLU A O 1
ATOM 1230 N N . HIS A 1 154 ? -10.679 -2.537 9.369 1.00 97.75 154 HIS A N 1
ATOM 1231 C CA . HIS A 1 154 ? -10.307 -3.924 9.582 1.00 97.75 154 HIS A CA 1
ATOM 1232 C C . HIS A 1 154 ? -10.355 -4.286 11.064 1.00 97.75 154 HIS A C 1
ATOM 1234 O O . HIS A 1 154 ? -10.990 -5.257 11.471 1.00 97.75 154 HIS A O 1
ATOM 1240 N N . ASN A 1 155 ? -9.734 -3.448 11.897 1.00 96.88 155 ASN A N 1
ATOM 1241 C CA . ASN A 1 155 ? -9.552 -3.720 13.319 1.00 96.88 155 ASN A CA 1
ATOM 1242 C C . ASN A 1 155 ? -10.839 -3.579 14.143 1.00 96.88 155 ASN A C 1
ATOM 1244 O O . ASN A 1 155 ? -10.998 -4.277 15.142 1.00 96.88 155 ASN A O 1
ATOM 1248 N N . LEU A 1 156 ? -11.730 -2.653 13.777 1.00 96.81 156 LEU A N 1
ATOM 1249 C CA . LEU A 1 156 ? -12.910 -2.307 14.585 1.00 96.81 156 LEU A CA 1
ATOM 1250 C C . LEU A 1 156 ? -14.243 -2.682 13.915 1.00 96.81 156 LEU A C 1
ATOM 1252 O O . LEU A 1 156 ? -15.274 -2.746 14.591 1.00 96.81 156 LEU A O 1
ATOM 1256 N N . GLY A 1 157 ? -14.225 -2.907 12.605 1.00 97.50 157 GLY A N 1
ATOM 1257 C CA . GLY A 1 157 ? -15.352 -3.242 11.740 1.00 97.50 157 GLY A CA 1
ATOM 1258 C C . GLY A 1 157 ? -15.314 -4.703 11.305 1.00 97.50 157 GLY A C 1
ATOM 1259 O O . GLY A 1 157 ? -16.124 -5.483 11.813 1.00 97.50 157 GLY A O 1
ATOM 1260 N N . HIS A 1 158 ? -14.379 -5.070 10.420 1.00 97.38 158 HIS A N 1
ATOM 1261 C CA . HIS A 1 158 ? -14.287 -6.406 9.822 1.00 97.38 158 HIS A CA 1
ATOM 1262 C C . HIS A 1 158 ? -14.254 -7.523 10.868 1.00 97.38 158 HIS A C 1
ATOM 1264 O O . HIS A 1 158 ? -15.158 -8.350 10.886 1.00 97.38 158 HIS A O 1
ATOM 1270 N N . HIS A 1 159 ? -13.310 -7.517 11.820 1.00 96.75 159 HIS A N 1
ATOM 1271 C CA . HIS A 1 159 ? -13.231 -8.585 12.843 1.00 96.75 159 HIS A CA 1
ATOM 1272 C C . HIS A 1 159 ? -14.515 -8.764 13.654 1.00 96.75 159 HIS A C 1
ATOM 1274 O O . HIS A 1 159 ? -14.816 -9.857 14.124 1.00 96.75 159 HIS A O 1
ATOM 1280 N N . ARG A 1 160 ? -15.292 -7.691 13.819 1.00 96.62 160 ARG A N 1
ATOM 1281 C CA . ARG A 1 160 ? -16.556 -7.725 14.555 1.00 96.62 160 ARG A CA 1
ATOM 1282 C C . ARG A 1 160 ? -17.712 -8.289 13.725 1.00 96.62 160 ARG A C 1
ATOM 1284 O O . ARG A 1 160 ? -18.664 -8.811 14.301 1.00 96.62 160 ARG A O 1
ATOM 1291 N N . HIS A 1 161 ? -17.671 -8.131 12.405 1.00 96.69 161 HIS A N 1
ATOM 1292 C CA . HIS A 1 161 ? -18.800 -8.403 11.513 1.00 96.69 161 HIS A CA 1
ATOM 1293 C C . HIS A 1 161 ? -18.476 -9.387 10.383 1.00 96.69 161 HIS A C 1
ATOM 1295 O O . HIS A 1 161 ? -19.322 -9.574 9.506 1.00 96.69 161 HIS A O 1
ATOM 1301 N N . VAL A 1 162 ? -17.290 -9.997 10.386 1.00 96.50 162 VAL A N 1
ATOM 1302 C CA . VAL A 1 162 ? -16.823 -10.934 9.360 1.00 96.50 162 VAL A CA 1
ATOM 1303 C C . VAL A 1 162 ? -17.865 -12.019 9.093 1.00 96.50 162 VAL A C 1
ATOM 1305 O O . VAL A 1 162 ? -18.529 -12.504 10.010 1.00 96.50 162 VAL A O 1
ATOM 1308 N N . ALA A 1 163 ? -18.036 -12.368 7.818 1.00 95.00 163 ALA A N 1
ATOM 1309 C CA . ALA A 1 163 ? -19.051 -13.298 7.327 1.00 95.00 1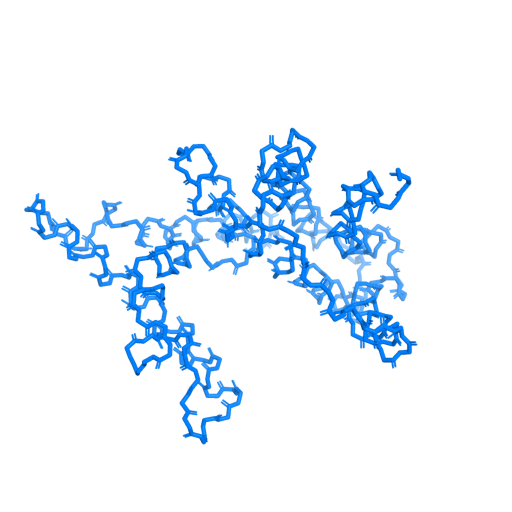63 ALA A CA 1
ATOM 1310 C C . ALA A 1 163 ? -20.511 -12.849 7.563 1.00 95.00 163 ALA A C 1
ATOM 1312 O O . ALA A 1 163 ? -21.431 -13.666 7.514 1.00 95.00 163 ALA A O 1
ATOM 1313 N N . THR A 1 164 ? -20.757 -11.549 7.765 1.00 95.94 164 THR A N 1
ATOM 1314 C CA . THR A 1 164 ? -22.112 -10.980 7.843 1.00 95.94 164 THR A CA 1
ATOM 1315 C C . THR A 1 164 ? -22.327 -9.879 6.799 1.00 95.94 164 THR A C 1
ATOM 1317 O O . THR A 1 164 ? -21.366 -9.252 6.357 1.00 95.94 164 THR A O 1
ATOM 1320 N N . PRO A 1 165 ? -23.584 -9.536 6.451 1.00 94.25 165 PRO A N 1
ATOM 1321 C CA . PRO A 1 165 ? -23.869 -8.427 5.534 1.00 94.25 165 PRO A CA 1
ATOM 1322 C C . PRO A 1 165 ? -23.388 -7.045 6.009 1.00 94.25 165 PRO A C 1
ATOM 1324 O O . PRO A 1 165 ? -2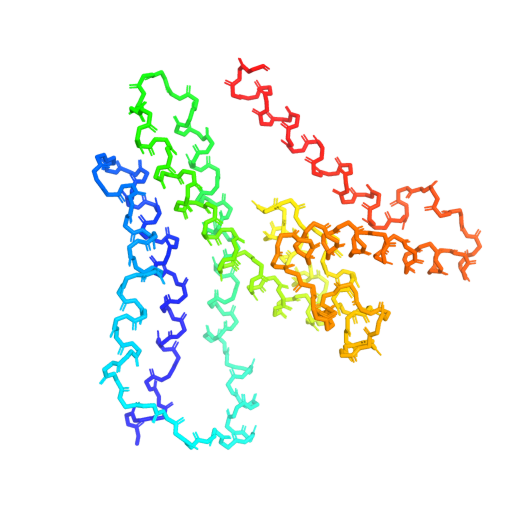3.431 -6.096 5.225 1.00 94.25 165 PRO A O 1
ATOM 1327 N N . ARG A 1 166 ? -22.996 -6.908 7.286 1.00 94.88 166 ARG A N 1
ATOM 1328 C CA . ARG A 1 166 ? -22.477 -5.657 7.862 1.00 94.88 166 ARG A CA 1
ATOM 1329 C C . ARG A 1 166 ? -20.987 -5.448 7.602 1.00 94.88 166 ARG A C 1
ATOM 1331 O O . ARG A 1 166 ? -20.532 -4.321 7.752 1.00 94.88 166 ARG A O 1
ATOM 1338 N N . ASP A 1 167 ? -20.252 -6.495 7.240 1.00 97.56 167 ASP A N 1
ATOM 1339 C CA . ASP A 1 167 ? -18.841 -6.399 6.878 1.00 97.56 167 ASP A CA 1
ATOM 1340 C C . ASP A 1 167 ? -18.697 -6.025 5.392 1.00 97.56 167 ASP A C 1
ATOM 1342 O O . ASP A 1 167 ? -19.122 -6.794 4.521 1.00 97.56 167 ASP A O 1
ATOM 1346 N N . PRO A 1 168 ? -18.091 -4.868 5.070 1.00 96.62 168 PRO A N 1
ATOM 1347 C CA . PRO A 1 168 ? -17.830 -4.469 3.692 1.00 96.62 168 PRO A CA 1
ATOM 1348 C C . PRO A 1 168 ? -17.026 -5.509 2.902 1.00 96.62 168 PRO A C 1
ATOM 1350 O O . PRO A 1 168 ? -17.306 -5.685 1.714 1.00 96.62 168 PRO A O 1
ATOM 1353 N N . ALA A 1 169 ? -16.101 -6.219 3.560 1.00 96.62 169 ALA A N 1
ATOM 1354 C CA . ALA A 1 169 ? -15.197 -7.195 2.951 1.00 96.62 169 ALA A CA 1
ATOM 1355 C C . ALA A 1 169 ? -15.797 -8.607 2.815 1.00 96.62 169 ALA A C 1
ATOM 1357 O O . ALA A 1 169 ? -15.176 -9.487 2.219 1.00 96.62 169 ALA A O 1
ATOM 1358 N N . THR A 1 170 ? -17.022 -8.837 3.296 1.00 96.56 170 THR A N 1
ATOM 1359 C CA . THR A 1 170 ? -17.731 -10.102 3.079 1.00 96.56 170 THR A CA 1
ATOM 1360 C C . THR A 1 170 ? -18.431 -10.080 1.718 1.00 96.56 170 THR A C 1
ATOM 1362 O O . THR A 1 170 ? -19.252 -9.202 1.428 1.00 96.56 170 THR A O 1
ATOM 1365 N N . ALA A 1 171 ? -18.107 -11.052 0.862 1.00 94.88 171 ALA A N 1
ATOM 1366 C CA . ALA A 1 171 ? -18.750 -11.217 -0.440 1.00 94.88 171 ALA A CA 1
ATOM 1367 C C . ALA A 1 171 ? -20.204 -11.685 -0.282 1.00 94.88 171 ALA A C 1
ATOM 1369 O O . ALA A 1 171 ? -20.510 -12.564 0.526 1.00 94.88 171 ALA A O 1
ATOM 1370 N N . ARG A 1 172 ? -21.120 -11.098 -1.060 1.00 95.06 172 ARG A N 1
ATOM 1371 C CA . ARG A 1 172 ? -22.537 -11.485 -1.041 1.00 95.06 172 ARG A CA 1
ATOM 1372 C C . ARG A 1 172 ? -22.773 -12.663 -1.984 1.00 95.06 172 ARG A C 1
ATOM 1374 O O . ARG A 1 172 ? -22.124 -12.791 -3.019 1.00 95.06 172 ARG A O 1
ATOM 1381 N N . LYS A 1 173 ? -23.748 -13.519 -1.663 1.00 95.06 173 LYS A N 1
ATOM 1382 C CA . LYS A 1 173 ? -24.123 -14.636 -2.543 1.00 95.06 173 LYS A CA 1
ATOM 1383 C C . LYS A 1 173 ? -24.565 -14.100 -3.912 1.00 95.06 173 LYS A C 1
ATOM 1385 O O . LYS A 1 173 ? -25.480 -13.286 -3.979 1.00 95.06 173 LYS A O 1
ATOM 1390 N N . GLY A 1 174 ? -23.927 -14.583 -4.980 1.00 95.69 174 GLY A N 1
ATOM 1391 C CA . GLY A 1 174 ? -24.213 -14.175 -6.361 1.00 95.69 174 GLY A CA 1
ATOM 1392 C C . GLY A 1 174 ? -23.588 -12.841 -6.786 1.00 95.69 174 GLY A C 1
ATOM 1393 O O . GLY A 1 174 ? -23.810 -12.404 -7.910 1.00 95.69 174 GLY A O 1
ATOM 1394 N N . GLU A 1 175 ? -22.810 -12.191 -5.920 1.00 97.00 175 GLU A N 1
ATOM 1395 C CA . GLU A 1 175 ? -22.082 -10.973 -6.266 1.00 97.00 175 GLU A CA 1
ATOM 1396 C C . GLU A 1 175 ? -20.845 -11.307 -7.100 1.00 97.00 175 GLU A C 1
ATOM 1398 O O . GLU A 1 175 ? -20.047 -12.170 -6.731 1.00 97.00 175 GLU A O 1
ATOM 1403 N N . ASN A 1 176 ? -20.677 -10.623 -8.233 1.00 97.31 176 ASN A N 1
ATOM 1404 C CA . ASN A 1 176 ? -19.476 -10.796 -9.045 1.00 97.31 176 ASN A CA 1
ATOM 1405 C C . ASN A 1 176 ? -18.290 -10.002 -8.479 1.00 97.31 176 ASN A C 1
ATOM 1407 O O . ASN A 1 176 ? -18.457 -9.063 -7.698 1.00 97.31 176 ASN A O 1
ATOM 1411 N N . LEU A 1 177 ? -17.084 -10.355 -8.929 1.00 96.50 177 LEU A N 1
ATOM 1412 C CA . LEU A 1 177 ? -15.835 -9.778 -8.433 1.00 96.50 177 LEU A CA 1
ATOM 1413 C C . LEU A 1 177 ? -15.795 -8.245 -8.516 1.00 96.50 177 LEU A C 1
ATOM 1415 O O . LEU A 1 177 ? -15.379 -7.595 -7.563 1.00 96.50 177 LEU A O 1
ATOM 1419 N N . TYR A 1 178 ? -16.231 -7.652 -9.628 1.00 96.69 178 TYR A N 1
ATOM 1420 C CA . TYR A 1 178 ? -16.128 -6.205 -9.837 1.00 96.69 178 TYR A CA 1
ATOM 1421 C C . TYR A 1 178 ? -17.136 -5.425 -8.990 1.00 96.69 178 TYR A C 1
ATOM 1423 O O . TYR A 1 178 ? -16.802 -4.378 -8.433 1.00 96.69 178 TYR A O 1
ATOM 1431 N N . GLN A 1 179 ? -18.353 -5.959 -8.845 1.00 96.94 179 GLN A N 1
ATOM 1432 C CA . GLN A 1 179 ? -19.357 -5.421 -7.928 1.00 96.94 179 GLN A CA 1
ATOM 1433 C C . GLN A 1 179 ? -18.856 -5.479 -6.485 1.00 96.94 179 GLN A C 1
ATOM 1435 O O . GLN A 1 179 ? -18.891 -4.460 -5.792 1.00 96.94 179 GLN A O 1
ATOM 1440 N N . PHE A 1 180 ? -18.328 -6.636 -6.071 1.00 97.75 180 PHE A N 1
ATOM 1441 C CA . PHE A 1 180 ? -17.725 -6.823 -4.756 1.00 97.75 180 PHE A CA 1
ATOM 1442 C C . PHE A 1 180 ? -16.588 -5.829 -4.519 1.00 97.75 180 PHE A C 1
ATOM 1444 O O . PHE A 1 180 ? -16.588 -5.135 -3.508 1.00 97.75 180 PHE A O 1
ATOM 1451 N N . TRP A 1 181 ? -15.652 -5.716 -5.460 1.00 96.44 181 TRP A N 1
ATOM 1452 C CA . TRP A 1 181 ? -14.468 -4.874 -5.327 1.00 96.44 181 TRP A CA 1
ATOM 1453 C C . TRP A 1 181 ? -14.831 -3.399 -5.117 1.00 96.44 181 TRP A C 1
ATOM 1455 O O . TRP A 1 181 ? -14.413 -2.787 -4.131 1.00 96.44 181 TRP A O 1
ATOM 1465 N N . MET A 1 182 ? -15.686 -2.849 -5.984 1.00 97.00 182 MET A N 1
ATOM 1466 C CA . MET A 1 182 ? -16.128 -1.456 -5.877 1.00 97.00 182 MET A CA 1
ATOM 1467 C C . MET A 1 182 ? -16.940 -1.209 -4.606 1.00 97.00 182 MET A C 1
ATOM 1469 O O . MET A 1 182 ? -16.759 -0.194 -3.925 1.00 97.00 182 MET A O 1
ATOM 1473 N N . ARG A 1 183 ? -17.831 -2.144 -4.258 1.00 97.44 183 ARG A N 1
ATOM 1474 C CA . ARG A 1 183 ? -18.632 -2.057 -3.040 1.00 97.44 183 ARG A CA 1
ATOM 1475 C C . ARG A 1 183 ? -17.754 -2.100 -1.794 1.00 97.44 183 ARG A C 1
ATOM 1477 O O . ARG A 1 183 ? -17.918 -1.245 -0.931 1.00 97.44 183 ARG A O 1
ATOM 1484 N N . SER A 1 184 ? -16.849 -3.069 -1.699 1.00 97.69 184 SER A N 1
ATOM 1485 C CA . SER A 1 184 ? -16.004 -3.307 -0.528 1.00 97.69 184 SER A CA 1
ATOM 1486 C C . SER A 1 184 ? -15.141 -2.090 -0.208 1.00 97.69 184 SER A C 1
ATOM 1488 O O . SER A 1 184 ? -15.073 -1.692 0.950 1.00 97.69 184 SER A O 1
ATOM 1490 N N . ILE A 1 185 ? -14.538 -1.450 -1.217 1.00 96.50 185 ILE A N 1
ATOM 1491 C CA . ILE A 1 185 ? -13.732 -0.233 -1.018 1.00 96.50 185 ILE A CA 1
ATOM 1492 C C . ILE A 1 185 ? -14.605 0.920 -0.511 1.00 96.50 185 ILE A C 1
ATOM 1494 O O . ILE A 1 185 ? -14.313 1.541 0.512 1.00 96.50 185 ILE A O 1
ATOM 1498 N N . ARG A 1 186 ? -15.705 1.210 -1.217 1.00 97.75 186 ARG A N 1
ATOM 1499 C CA . ARG A 1 186 ? -16.586 2.335 -0.878 1.00 97.75 186 ARG A CA 1
ATOM 1500 C C . ARG A 1 186 ? -17.222 2.161 0.499 1.00 97.75 186 ARG A C 1
ATOM 1502 O O . ARG A 1 186 ? -17.254 3.099 1.297 1.00 97.75 186 ARG A O 1
ATOM 1509 N N . ASP A 1 187 ? -17.772 0.983 0.762 1.00 98.19 187 ASP A N 1
ATOM 1510 C CA . ASP A 1 187 ? -18.470 0.686 2.007 1.00 98.19 187 ASP A CA 1
ATOM 1511 C C . ASP A 1 187 ? -17.468 0.515 3.165 1.00 98.19 187 ASP A C 1
ATOM 1513 O O . ASP A 1 187 ? -17.794 0.883 4.291 1.00 98.19 187 ASP A O 1
ATOM 1517 N N . GLY A 1 188 ? -16.230 0.085 2.888 1.00 98.19 188 GLY A N 1
ATOM 1518 C CA . GLY A 1 188 ? -15.118 0.060 3.842 1.00 98.19 188 GLY A CA 1
ATOM 1519 C C . GLY A 1 188 ? -14.729 1.452 4.337 1.00 98.19 188 GLY A C 1
ATOM 1520 O O . GLY A 1 188 ? -14.681 1.696 5.544 1.00 98.19 188 GLY A O 1
ATOM 1521 N N . LEU A 1 189 ? -14.557 2.414 3.424 1.00 98.44 189 LEU A N 1
ATOM 1522 C CA . LEU A 1 189 ? -14.299 3.811 3.790 1.00 98.44 189 LEU A CA 1
ATOM 1523 C C . LEU A 1 189 ? -15.451 4.412 4.612 1.00 98.44 189 LEU A C 1
ATOM 1525 O O . LEU A 1 189 ? -15.218 5.081 5.621 1.00 98.44 189 LEU A O 1
ATOM 1529 N N . ARG A 1 190 ? -16.703 4.147 4.212 1.00 98.38 190 ARG A N 1
ATOM 1530 C CA . ARG A 1 190 ? -17.898 4.586 4.955 1.00 98.38 190 ARG A CA 1
ATOM 1531 C C . ARG A 1 190 ? -17.967 3.960 6.350 1.00 98.38 190 ARG A C 1
ATOM 1533 O O . ARG A 1 190 ? -18.262 4.665 7.312 1.00 98.38 190 ARG A O 1
ATOM 1540 N N . SER A 1 191 ? -17.683 2.663 6.465 1.00 98.50 191 SER A N 1
ATOM 1541 C CA . SER A 1 191 ? -17.619 1.932 7.737 1.00 98.50 191 SER A CA 1
ATOM 1542 C C . SER A 1 191 ? -16.585 2.568 8.670 1.00 98.50 191 SER A C 1
ATOM 1544 O O . SER A 1 191 ? -16.939 2.998 9.770 1.00 98.50 191 SER A O 1
ATOM 1546 N N . ALA A 1 192 ? -15.349 2.766 8.196 1.00 98.50 192 ALA A N 1
ATOM 1547 C CA . ALA A 1 192 ? -14.283 3.414 8.960 1.00 98.50 192 ALA A CA 1
ATOM 1548 C C . ALA A 1 192 ? -14.676 4.819 9.446 1.00 98.50 192 ALA A C 1
ATOM 1550 O O . ALA A 1 192 ? -14.477 5.155 10.616 1.00 98.50 192 ALA A O 1
ATOM 1551 N N . TYR A 1 193 ? -15.271 5.631 8.564 1.00 98.62 193 TYR A N 1
ATOM 1552 C CA . TYR A 1 193 ? -15.733 6.975 8.910 1.00 98.62 193 TYR A CA 1
ATOM 1553 C C . TYR A 1 193 ? -16.789 6.942 10.020 1.00 98.62 193 TYR A C 1
ATOM 1555 O O . TYR A 1 193 ? -16.697 7.704 10.982 1.00 98.62 193 TYR A O 1
ATOM 1563 N N . ASN A 1 194 ? -17.766 6.037 9.916 1.00 98.31 194 ASN A N 1
ATOM 1564 C CA . ASN A 1 194 ? -18.836 5.890 10.900 1.00 98.31 194 ASN A CA 1
ATOM 1565 C C . ASN A 1 194 ? -18.310 5.411 12.261 1.00 98.31 194 ASN A C 1
ATOM 1567 O O . ASN A 1 194 ? -18.772 5.892 13.296 1.00 98.31 194 ASN A O 1
ATOM 1571 N N . ILE A 1 195 ? -17.326 4.507 12.277 1.00 98.38 195 ILE A N 1
ATOM 1572 C CA . ILE A 1 195 ? -16.663 4.057 13.510 1.00 98.38 195 ILE A CA 1
ATOM 1573 C C . ILE A 1 195 ? -16.001 5.247 14.221 1.00 98.38 195 ILE A C 1
ATOM 1575 O O . ILE A 1 195 ? -16.210 5.455 15.421 1.00 98.38 195 ILE A O 1
ATOM 1579 N N . GLU A 1 196 ? -15.254 6.070 13.485 1.00 98.38 196 GLU A N 1
ATOM 1580 C CA . GLU A 1 196 ? -14.606 7.265 14.035 1.00 98.38 196 GLU A CA 1
ATOM 1581 C C . GLU A 1 196 ? -15.606 8.348 14.454 1.00 98.38 196 GLU A C 1
ATOM 1583 O O . GLU A 1 196 ? -15.450 8.962 15.512 1.00 98.38 196 GLU A O 1
ATOM 1588 N N . ALA A 1 197 ? -16.675 8.545 13.683 1.00 98.25 197 ALA A N 1
ATOM 1589 C CA . ALA A 1 197 ? -17.757 9.458 14.032 1.00 98.25 197 ALA A CA 1
ATOM 1590 C C . ALA A 1 197 ? -18.399 9.070 15.375 1.00 98.25 197 ALA A C 1
ATOM 1592 O O . ALA A 1 197 ? -18.538 9.914 16.261 1.00 98.25 197 ALA A O 1
ATOM 1593 N N . GLN A 1 198 ? -18.698 7.782 15.578 1.00 98.06 198 GLN A N 1
ATOM 1594 C CA . GLN A 1 198 ? -19.220 7.274 16.851 1.00 98.06 198 GLN A CA 1
ATOM 1595 C C . GLN A 1 198 ? -18.219 7.446 18.001 1.00 98.06 198 GLN A C 1
ATOM 1597 O O . GLN A 1 198 ? -18.616 7.769 19.123 1.00 98.06 198 GLN A O 1
ATOM 1602 N N . ARG A 1 199 ? -16.916 7.245 17.750 1.00 97.81 199 ARG A N 1
ATOM 1603 C CA . ARG A 1 199 ? -15.854 7.486 18.742 1.00 97.81 199 ARG A CA 1
ATOM 1604 C C . ARG A 1 199 ? -15.838 8.946 19.198 1.00 97.81 199 ARG A C 1
ATOM 1606 O O . ARG A 1 199 ? -15.683 9.205 20.390 1.00 97.81 199 ARG A O 1
ATOM 1613 N N . LEU A 1 200 ? -15.977 9.889 18.267 1.00 98.06 200 LEU A N 1
ATOM 1614 C CA . LEU A 1 200 ? -15.979 11.324 18.561 1.00 98.06 200 LEU A CA 1
ATOM 1615 C C . LEU A 1 200 ? -17.261 11.782 19.246 1.00 98.06 200 LEU A C 1
ATOM 1617 O O . LEU A 1 200 ? -17.179 12.553 20.201 1.00 98.06 200 LEU A O 1
ATOM 1621 N N . GLN A 1 201 ? -18.414 11.251 18.841 1.00 97.50 201 GLN A N 1
ATOM 1622 C CA . GLN A 1 201 ? -19.691 11.545 19.487 1.00 97.50 201 GLN A CA 1
ATOM 1623 C C . GLN A 1 201 ? -19.665 11.167 20.975 1.00 97.50 201 GLN A C 1
ATOM 1625 O O . GLN A 1 201 ? -20.049 11.972 21.818 1.00 97.50 201 GLN A O 1
ATOM 1630 N N . ARG A 1 202 ? -19.106 9.997 21.325 1.00 97.31 202 ARG A N 1
ATOM 1631 C CA . ARG A 1 202 ? -18.898 9.585 22.731 1.00 97.31 202 ARG A CA 1
ATOM 1632 C C . ARG A 1 202 ? -17.966 10.516 23.515 1.00 97.31 202 ARG A C 1
ATOM 1634 O O . ARG A 1 202 ? -17.988 10.504 24.738 1.00 97.31 202 ARG A O 1
ATOM 1641 N N . LYS A 1 203 ? -17.141 11.305 22.823 1.00 96.69 203 LYS A N 1
ATOM 1642 C CA . LYS A 1 203 ? -16.234 12.311 23.397 1.00 96.69 203 LYS A CA 1
ATOM 1643 C C . LYS A 1 203 ? -16.800 13.737 23.321 1.00 96.69 203 LYS A C 1
ATOM 1645 O O . LYS A 1 203 ? -16.051 14.680 23.558 1.00 96.69 203 LYS A O 1
ATOM 1650 N N . GLY A 1 204 ? -18.068 13.908 22.937 1.00 96.56 204 GLY A N 1
ATOM 1651 C CA . GLY A 1 204 ? -18.697 15.223 22.777 1.00 96.56 204 GLY A CA 1
ATOM 1652 C C . GLY A 1 204 ? -18.106 16.068 21.641 1.00 96.56 204 GLY A C 1
ATOM 1653 O O . GLY A 1 204 ? -18.152 17.292 21.706 1.00 96.56 204 GLY A O 1
ATOM 1654 N N . ARG A 1 205 ? -17.504 15.444 20.619 1.00 96.00 205 ARG A N 1
ATOM 1655 C CA . ARG A 1 205 ? -16.876 16.130 19.475 1.00 96.00 205 ARG A CA 1
ATOM 1656 C C . ARG A 1 205 ? -17.642 15.879 18.177 1.00 96.00 205 ARG A C 1
ATOM 1658 O O . ARG A 1 205 ? -18.219 14.811 17.985 1.00 96.00 205 ARG A O 1
ATOM 1665 N N . GLY A 1 206 ? -17.587 16.846 17.259 1.00 95.31 206 GLY A N 1
ATOM 1666 C CA . GLY A 1 206 ? -18.179 16.729 15.924 1.00 95.31 206 GLY A CA 1
ATOM 1667 C C . GLY A 1 206 ? -17.448 15.719 15.029 1.00 95.31 206 GLY A C 1
ATOM 1668 O O . GLY A 1 206 ? -16.216 15.686 14.989 1.00 95.31 206 GLY A O 1
ATOM 1669 N N . ALA A 1 207 ? -18.216 14.919 14.283 1.00 95.06 207 ALA A N 1
ATOM 1670 C CA . ALA A 1 207 ? -17.703 13.868 13.397 1.00 95.06 207 ALA A CA 1
ATOM 1671 C C . ALA A 1 207 ? -16.915 14.399 12.186 1.00 95.06 207 ALA A C 1
ATOM 1673 O O . ALA A 1 207 ? -16.026 13.710 11.682 1.00 95.06 207 ALA A O 1
ATOM 1674 N N . PHE A 1 208 ? -17.228 15.615 11.730 1.00 96.38 208 PHE A N 1
ATOM 1675 C CA . PHE A 1 208 ? -16.521 16.301 10.652 1.00 96.38 208 PHE A CA 1
ATOM 1676 C C . PHE A 1 208 ? -15.438 17.221 11.232 1.00 96.38 208 PHE A C 1
ATOM 1678 O O . PHE A 1 208 ? -15.651 18.409 11.450 1.00 96.38 208 PHE A O 1
ATOM 1685 N N . SER A 1 209 ? -14.288 16.643 11.572 1.00 95.56 209 SER A N 1
ATOM 1686 C CA . SER A 1 209 ? -13.125 17.371 12.088 1.00 95.56 209 SER A CA 1
ATOM 1687 C C . SER A 1 209 ? -11.843 16.574 11.846 1.00 95.56 209 SER A C 1
ATOM 1689 O O . SER A 1 209 ? -11.898 15.362 11.652 1.00 95.56 209 SER A O 1
ATOM 1691 N N . LEU A 1 210 ? -10.673 17.214 11.941 1.00 95.50 210 LEU A N 1
ATOM 1692 C CA . LEU A 1 210 ? -9.376 16.515 11.895 1.00 95.50 210 LEU A CA 1
ATOM 1693 C C . LEU A 1 210 ? -9.150 15.569 13.089 1.00 95.50 210 LEU A C 1
ATOM 1695 O O . LEU A 1 210 ? -8.217 14.772 13.077 1.00 95.50 210 LEU A O 1
ATOM 1699 N N . ALA A 1 211 ? -10.010 15.620 14.114 1.00 96.06 211 ALA A N 1
ATOM 1700 C CA . ALA A 1 211 ? -10.027 14.609 15.166 1.00 96.06 211 ALA A CA 1
ATOM 1701 C C . ALA A 1 211 ? -10.597 13.264 14.674 1.00 96.06 211 ALA A C 1
ATOM 1703 O O . ALA A 1 211 ? -10.412 12.250 15.347 1.00 96.06 211 ALA A O 1
ATOM 1704 N N . ASN A 1 212 ? -11.294 13.243 13.531 1.00 98.00 212 ASN A N 1
ATOM 1705 C CA . ASN A 1 212 ? -11.708 12.020 12.854 1.00 98.00 212 ASN A CA 1
ATOM 1706 C C . ASN A 1 212 ? -10.514 11.497 12.057 1.00 98.00 212 ASN A C 1
ATOM 1708 O O . ASN A 1 212 ? -10.077 12.134 11.095 1.00 98.00 212 ASN A O 1
ATOM 1712 N N . GLU A 1 213 ? -9.981 10.345 12.461 1.00 97.00 213 GLU A N 1
ATOM 1713 C CA . GLU A 1 213 ? -8.754 9.826 11.858 1.00 97.00 213 GLU A CA 1
ATOM 1714 C C . GLU A 1 213 ? -8.909 9.531 10.362 1.00 97.00 213 GLU A C 1
ATOM 1716 O O . GLU A 1 213 ? -7.941 9.698 9.626 1.00 97.00 213 GLU A O 1
ATOM 1721 N N . VAL A 1 214 ? -10.111 9.190 9.885 1.00 98.12 214 VAL A N 1
ATOM 1722 C CA . VAL A 1 214 ? -10.362 8.989 8.450 1.00 98.12 214 VAL A CA 1
ATOM 1723 C C . VAL A 1 214 ? -10.233 10.299 7.676 1.00 98.12 214 VAL A C 1
ATOM 1725 O O . VAL A 1 214 ? -9.586 10.317 6.633 1.00 98.12 214 VAL A O 1
ATOM 1728 N N . ILE A 1 215 ? -10.785 11.406 8.188 1.00 98.19 215 ILE A N 1
ATOM 1729 C CA . ILE A 1 215 ? -10.646 12.723 7.541 1.00 98.19 215 ILE A CA 1
ATOM 1730 C C . ILE A 1 215 ? -9.173 13.128 7.506 1.00 98.19 215 ILE A C 1
ATOM 1732 O O . ILE A 1 215 ? -8.671 13.510 6.453 1.00 98.19 215 ILE A O 1
ATOM 1736 N N . PHE A 1 216 ? -8.467 12.998 8.631 1.00 97.88 216 PHE A N 1
ATOM 1737 C CA . PHE A 1 216 ? -7.035 13.288 8.687 1.00 97.88 216 PHE A CA 1
ATOM 1738 C C . PHE A 1 216 ? -6.243 12.468 7.656 1.00 97.88 216 PHE A C 1
ATOM 1740 O O . PHE A 1 216 ? -5.413 13.022 6.938 1.00 97.88 216 PHE A O 1
ATOM 1747 N N . MET A 1 217 ? -6.517 11.164 7.545 1.00 97.94 217 MET A N 1
ATOM 1748 C CA . MET A 1 217 ? -5.864 10.286 6.569 1.00 97.94 217 MET A CA 1
ATOM 1749 C C . MET A 1 217 ? -6.167 10.693 5.124 1.00 97.94 217 MET A C 1
ATOM 1751 O O . MET A 1 217 ? -5.248 10.722 4.315 1.00 97.94 217 MET A O 1
ATOM 1755 N N . LEU A 1 218 ? -7.416 11.041 4.800 1.00 98.19 218 LEU A N 1
ATOM 1756 C CA . LEU A 1 218 ? -7.786 11.520 3.463 1.00 98.19 218 LEU A CA 1
ATOM 1757 C C . LEU A 1 218 ? -7.085 12.844 3.125 1.00 98.19 218 LEU A C 1
ATOM 1759 O O . LEU A 1 218 ? -6.569 12.998 2.021 1.00 98.19 218 LEU A O 1
ATOM 1763 N N . CYS A 1 219 ? -7.000 13.776 4.080 1.00 98.19 219 CYS A N 1
ATOM 1764 C CA . CYS A 1 219 ? -6.237 15.014 3.914 1.00 98.19 219 CYS A CA 1
ATOM 1765 C C . CYS A 1 219 ? -4.744 14.735 3.694 1.00 98.19 219 CYS A C 1
ATOM 1767 O O . CYS A 1 219 ? -4.141 15.327 2.805 1.00 98.19 219 CYS A O 1
ATOM 1769 N N . LEU A 1 220 ? -4.153 13.818 4.466 1.00 97.81 220 LEU A N 1
ATOM 1770 C CA . LEU A 1 220 ? -2.756 13.410 4.310 1.00 97.81 220 LEU A CA 1
ATOM 1771 C C . LEU A 1 220 ? -2.505 12.785 2.931 1.00 97.81 220 LEU A C 1
ATOM 1773 O O . LEU A 1 220 ? -1.550 13.159 2.261 1.00 97.81 220 LEU A O 1
ATOM 1777 N N . GLN A 1 221 ? -3.375 11.880 2.482 1.00 98.00 221 GLN A N 1
ATOM 1778 C CA . GLN A 1 221 ? -3.307 11.280 1.147 1.00 98.00 221 GLN A CA 1
ATOM 1779 C C . GLN A 1 221 ? -3.397 12.337 0.045 1.00 98.00 221 GLN A C 1
ATOM 1781 O O . GLN A 1 221 ? -2.561 12.352 -0.855 1.00 98.00 221 GLN A O 1
ATOM 1786 N N . GLY A 1 222 ? -4.367 13.253 0.142 1.00 98.00 222 GLY A N 1
ATOM 1787 C CA . GLY A 1 222 ? -4.518 14.363 -0.798 1.00 98.00 222 GLY A CA 1
ATOM 1788 C C . GLY A 1 222 ? -3.295 15.279 -0.820 1.00 98.00 222 GLY A C 1
ATOM 1789 O O . GLY A 1 222 ? -2.820 15.634 -1.893 1.00 98.00 222 GLY A O 1
ATOM 1790 N N . MET A 1 223 ? -2.730 15.598 0.348 1.00 97.31 223 MET A N 1
ATOM 1791 C CA . MET A 1 223 ? -1.499 16.381 0.457 1.00 97.31 223 MET A CA 1
ATOM 1792 C C . MET A 1 223 ? -0.315 15.668 -0.204 1.00 97.31 223 MET A C 1
ATOM 1794 O O . MET A 1 223 ? 0.428 16.299 -0.947 1.00 97.31 223 MET A O 1
ATOM 1798 N N . VAL A 1 224 ? -0.134 14.364 0.028 1.00 95.56 224 VAL A N 1
ATOM 1799 C CA . VAL A 1 224 ? 0.949 13.599 -0.609 1.00 95.56 224 VAL A CA 1
ATOM 1800 C C . VAL A 1 224 ? 0.784 13.564 -2.125 1.00 95.56 224 VAL A C 1
ATOM 1802 O O . VAL A 1 224 ? 1.751 13.822 -2.833 1.00 95.56 224 VAL A O 1
ATOM 1805 N N . LEU A 1 225 ? -0.424 13.314 -2.633 1.00 95.50 225 LEU A N 1
ATOM 1806 C CA . LEU A 1 225 ? -0.692 13.349 -4.073 1.00 95.50 225 LEU A CA 1
ATOM 1807 C C . LEU A 1 225 ? -0.434 14.729 -4.679 1.00 95.50 225 LEU A C 1
ATOM 1809 O O . LEU A 1 225 ? 0.174 14.822 -5.741 1.00 95.50 225 LEU A O 1
ATOM 1813 N N . PHE A 1 226 ? -0.844 15.792 -3.987 1.00 95.38 226 PHE A N 1
ATOM 1814 C CA . PHE A 1 226 ? -0.565 17.163 -4.401 1.00 95.38 226 PHE A CA 1
ATOM 1815 C C . PHE A 1 226 ? 0.943 17.430 -4.481 1.00 95.38 226 PHE A C 1
ATOM 1817 O O . PHE A 1 226 ? 1.424 17.923 -5.497 1.00 95.38 226 PHE A O 1
ATOM 1824 N N . LEU A 1 227 ? 1.706 17.050 -3.451 1.00 93.25 227 LEU A N 1
ATOM 1825 C CA . LEU A 1 227 ? 3.163 17.192 -3.452 1.00 93.25 227 LEU A CA 1
ATOM 1826 C C . LEU A 1 227 ? 3.816 16.380 -4.573 1.00 93.25 227 LEU A C 1
ATOM 1828 O O . LEU A 1 227 ? 4.742 16.873 -5.206 1.00 93.25 227 LEU A O 1
ATOM 1832 N N . ILE A 1 228 ? 3.332 15.164 -4.842 1.00 91.44 228 ILE A N 1
ATOM 1833 C CA . ILE A 1 228 ? 3.810 14.354 -5.968 1.00 91.44 228 ILE A CA 1
ATOM 1834 C C . ILE A 1 228 ? 3.543 15.071 -7.292 1.00 91.44 228 ILE A C 1
ATOM 1836 O O . ILE A 1 228 ? 4.468 15.170 -8.088 1.00 91.44 228 ILE A O 1
ATOM 1840 N N . GLY A 1 229 ? 2.338 15.610 -7.512 1.00 90.12 229 GLY A N 1
ATOM 1841 C CA . GLY A 1 229 ? 2.009 16.370 -8.725 1.00 90.12 229 GLY A CA 1
ATOM 1842 C C . GLY A 1 229 ? 2.946 17.562 -8.932 1.00 90.12 229 GLY A C 1
ATOM 1843 O O . GLY A 1 229 ? 3.608 17.660 -9.963 1.00 90.12 229 GLY A O 1
ATOM 1844 N N . VAL A 1 230 ? 3.121 18.384 -7.891 1.00 89.31 230 VAL A N 1
ATOM 1845 C CA . VAL A 1 230 ? 4.034 19.540 -7.914 1.00 89.31 230 VAL A CA 1
ATOM 1846 C C . VAL A 1 230 ? 5.485 19.119 -8.186 1.00 89.31 230 VAL A C 1
ATOM 1848 O O . VAL A 1 230 ? 6.173 19.750 -8.984 1.00 89.31 230 VAL A O 1
ATOM 1851 N N . LEU A 1 231 ? 5.976 18.054 -7.541 1.00 83.44 231 LEU A N 1
ATOM 1852 C CA . LEU A 1 231 ? 7.361 17.587 -7.698 1.00 83.44 231 LEU A CA 1
ATOM 1853 C C . LEU A 1 231 ? 7.616 16.872 -9.032 1.00 83.44 231 LEU A C 1
ATOM 1855 O O . LEU A 1 231 ? 8.738 16.927 -9.541 1.00 83.44 231 LEU A O 1
ATOM 1859 N N . ALA A 1 232 ? 6.605 16.201 -9.583 1.00 78.75 232 ALA A N 1
ATOM 1860 C CA . ALA A 1 232 ? 6.654 15.558 -10.893 1.00 78.75 232 ALA A CA 1
ATOM 1861 C C . ALA A 1 232 ? 6.515 16.566 -12.048 1.00 78.75 232 ALA A C 1
ATOM 1863 O O . ALA A 1 232 ? 6.816 16.219 -13.188 1.00 78.75 232 ALA A O 1
ATOM 1864 N N . GLY A 1 233 ? 6.130 17.814 -11.754 1.00 71.06 233 GLY A N 1
ATOM 1865 C CA . GLY A 1 233 ? 5.988 18.887 -12.738 1.00 71.06 233 GLY A CA 1
ATOM 1866 C C . GLY A 1 233 ? 4.681 18.822 -13.529 1.00 71.06 233 GLY A C 1
ATOM 1867 O O . GLY A 1 233 ? 4.684 19.186 -14.704 1.00 71.06 233 GLY A O 1
ATOM 1868 N N . TRP A 1 234 ? 3.610 18.310 -12.913 1.00 60.03 234 TRP A N 1
ATOM 1869 C CA . TRP A 1 234 ? 2.261 18.210 -13.484 1.00 60.03 234 TRP A CA 1
ATOM 1870 C C . TRP A 1 234 ? 1.341 19.305 -12.944 1.00 6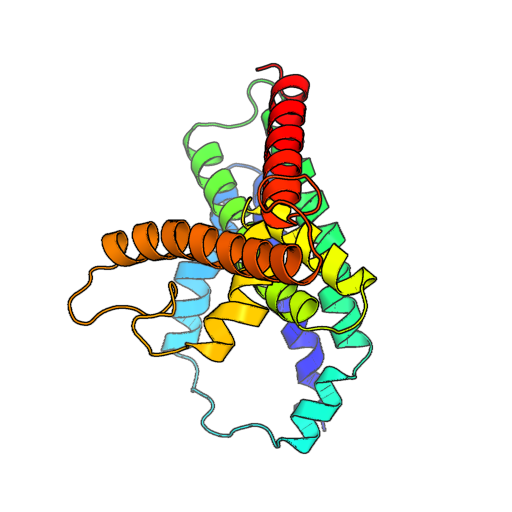0.03 234 TRP A C 1
ATOM 1872 O O . TRP A 1 234 ? 1.482 19.666 -11.752 1.00 60.03 234 TRP A O 1
#

Sequence (234 aa):
MIREYGRPIAYLFCYSIPLAAFLGLWQGGAWVYAAPIIAFVLIPGVELFAPGWTINADPVIENQRKHMRLYDLVVYLSVPIQMTLVAYFIYQLRLPAQYATYELVGIIWSVGLSCGSLGINVAHELGHRKKKSEQWMAKALLLSSLYMHFIIEHNLGHHRHVATPRDPATARKGENLYQFWMRSIRDGLRSAYNIEAQRLQRKGRGAFSLANEVIFMLCLQGMVLFLIGVLAGW

Foldseek 3Di:
DCVLPVPLVVLCVLCQLLVLLVCCLVPPDPSLQVNVCCVPPVVVVCVVPPDDDPDDDDPVSVVVVVPDPSVVVSLQVLLCSLVVSLVSVLVSLLDPPRHDPVSVVSSCVSNLVSLVSSLQVSLVVLLPDDDVVSPVSSQSSPLSVLQNLCSQCVPPPCVVQPCHPRQLQHDDVPDDPVNSVVSSSVSSLVSSLVSQQVVQVVVVHHSPDCSRVSVVSNVVSVVVVVVSCVVSVD

Secondary structure (DSSP, 8-state):
-HHHHSHHHHGGGGGHHHHHHHHHHHH-GGGGGHHHHIIIIIHHHHHHHSPPP--PPPHHHHHHHHT-HHHHHHHHHHHHHHHHHHHHHHHHHHSTT---HHHHHHHHHHHHHHIIIIIIHHHHHHHHSS-HHHHHHHHHHHHTTT-TTHHHHIIIIIHHHTTSTT-TTSPPTT--HHHHHHHHHHHHHHHHHHHHHHHHHTTT--SSSTTSHHHHHHHHHHHHHHHHHHHHT-

pLDDT: mean 91.33, std 11.88, range [29.31, 98.62]

Radius of gyration: 19.88 Å; chains: 1; bounding box: 41×51×47 Å